Protein AF-A0A8K0N1H4-F1 (afdb_monomer_lite)

Radius of gyration: 59.98 Å; chains: 1; bounding box: 97×48×170 Å

Sequence (226 aa):
MSIRATPALDPVVTVPIPILSDEAAPSAPVQQEKVVERKKKTVGKKVRWKVKSSKGEDLSQGQDSLDDREVVQSLMEGSILSHIVERFDESFAAFLELGHYLFVHSKTANQRLAEAFRALEEARAEIEKARAEANALKVASETHLSKVERLRKELREQRKEMAKLRAELALKEERRKLLEEVNAAMKRAVQDFESSKDMEDIKLDHPGIFLRRVSDLLGMGRRELS

pLDDT: mean 71.55, std 24.43, range [32.22, 98.44]

Structure (mmCIF, N/CA/C/O backbone):
data_AF-A0A8K0N1H4-F1
#
_entry.id   AF-A0A8K0N1H4-F1
#
loop_
_atom_site.group_PDB
_atom_site.id
_atom_site.type_symbol
_atom_site.label_atom_id
_atom_site.label_alt_id
_atom_site.label_comp_id
_atom_site.label_asym_id
_atom_site.label_entity_id
_atom_site.label_seq_id
_atom_site.pdbx_PDB_ins_code
_atom_site.Cartn_x
_atom_site.Cartn_y
_atom_site.Cartn_z
_atom_site.occupancy
_atom_site.B_iso_or_equiv
_atom_site.auth_seq_id
_atom_site.auth_comp_id
_atom_site.auth_asym_id
_atom_site.auth_atom_id
_atom_site.pdbx_PDB_model_num
ATOM 1 N N . MET A 1 1 ? -17.570 28.508 -24.795 1.00 42.34 1 MET A N 1
ATOM 2 C CA . MET A 1 1 ? -16.134 28.482 -24.440 1.00 42.34 1 MET A CA 1
ATOM 3 C C . MET A 1 1 ? -16.020 28.915 -22.989 1.00 42.34 1 MET A C 1
ATOM 5 O O . MET A 1 1 ? -16.361 30.047 -22.689 1.00 42.34 1 MET A O 1
ATOM 9 N N . SER A 1 2 ? -15.695 27.987 -22.089 1.00 38.16 2 SER A N 1
ATOM 10 C CA . SER A 1 2 ? -15.772 28.182 -20.636 1.00 38.16 2 SER A CA 1
ATOM 11 C C . SER A 1 2 ? -14.373 28.044 -20.049 1.00 38.16 2 SER A C 1
ATOM 13 O O . SER A 1 2 ? -13.845 26.936 -19.989 1.00 38.16 2 SER A O 1
ATOM 15 N N . ILE A 1 3 ? -13.766 29.159 -19.649 1.00 44.66 3 ILE A N 1
ATOM 16 C CA . ILE A 1 3 ? -12.464 29.184 -18.978 1.00 44.66 3 ILE A CA 1
ATOM 17 C C . ILE A 1 3 ? -12.745 29.379 -17.488 1.00 44.66 3 ILE A C 1
ATOM 19 O O . ILE A 1 3 ? -13.253 30.418 -17.073 1.00 44.66 3 ILE A O 1
ATOM 23 N N . ARG A 1 4 ? -12.477 28.338 -16.692 1.00 38.34 4 ARG A N 1
ATOM 24 C CA . ARG A 1 4 ? -12.525 28.387 -15.226 1.00 38.34 4 ARG A CA 1
ATOM 25 C C . ARG A 1 4 ? -11.310 29.163 -14.722 1.00 38.34 4 ARG A C 1
ATOM 27 O O . ARG A 1 4 ? -10.181 28.756 -14.980 1.00 38.34 4 ARG A O 1
ATOM 34 N N . ALA A 1 5 ? -11.558 30.238 -13.983 1.00 43.59 5 ALA A N 1
ATOM 35 C CA . ALA A 1 5 ? -10.559 30.881 -13.145 1.00 43.59 5 ALA A CA 1
ATOM 36 C C . ALA A 1 5 ? -10.347 30.050 -11.866 1.00 43.59 5 ALA A C 1
ATOM 38 O O . ALA A 1 5 ? -11.301 29.634 -11.208 1.00 43.59 5 ALA A O 1
ATOM 39 N N . THR A 1 6 ? -9.085 29.784 -11.553 1.00 45.03 6 THR A N 1
ATOM 40 C CA . THR A 1 6 ? -8.573 29.170 -10.321 1.00 45.03 6 THR A CA 1
ATOM 41 C C . THR A 1 6 ? -8.658 30.140 -9.136 1.00 45.03 6 THR A C 1
ATOM 43 O O . THR A 1 6 ? -8.248 31.290 -9.306 1.00 45.03 6 THR A O 1
ATOM 46 N N . PRO A 1 7 ? -9.083 29.719 -7.930 1.00 46.56 7 PRO A N 1
ATOM 47 C CA . PRO A 1 7 ? -8.833 30.489 -6.716 1.00 46.56 7 PRO A CA 1
ATOM 48 C C . PRO A 1 7 ? -7.419 30.213 -6.177 1.00 46.56 7 PRO A C 1
ATOM 50 O O . PRO A 1 7 ? -6.949 29.074 -6.170 1.00 46.56 7 PRO A O 1
ATOM 53 N N . ALA A 1 8 ? -6.744 31.288 -5.768 1.00 39.81 8 ALA A N 1
ATOM 54 C CA . ALA A 1 8 ? -5.405 31.302 -5.195 1.00 39.81 8 ALA A CA 1
ATOM 55 C C . ALA A 1 8 ? -5.375 30.652 -3.798 1.00 39.81 8 ALA A C 1
ATOM 57 O O . ALA A 1 8 ? -6.305 30.816 -3.013 1.00 39.81 8 ALA A O 1
ATOM 58 N N . LEU A 1 9 ? -4.303 29.909 -3.513 1.00 41.75 9 LEU A N 1
ATOM 59 C CA . LEU A 1 9 ? -3.996 29.325 -2.206 1.00 41.75 9 LE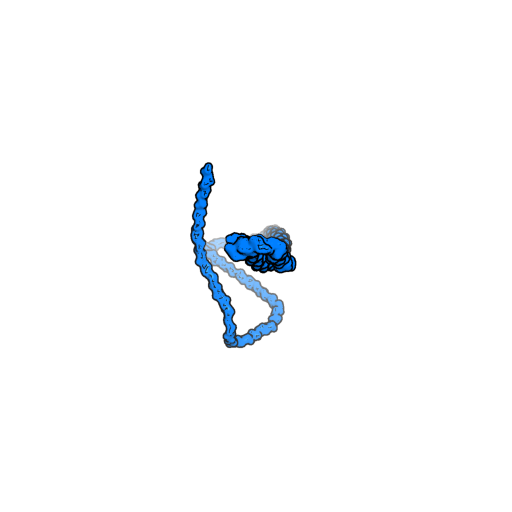U A CA 1
ATOM 60 C C . LEU A 1 9 ? -3.191 30.331 -1.373 1.00 41.75 9 LEU A C 1
ATOM 62 O O . LEU A 1 9 ? -2.173 30.838 -1.844 1.00 41.75 9 LEU A O 1
ATOM 66 N N . ASP A 1 10 ? -3.633 30.575 -0.141 1.00 44.97 10 ASP A N 1
ATOM 67 C CA . ASP A 1 10 ? -2.902 31.350 0.865 1.00 44.97 10 ASP A CA 1
ATOM 68 C C . ASP A 1 10 ? -1.633 30.610 1.346 1.00 44.97 10 ASP A C 1
ATOM 70 O O . ASP A 1 10 ? -1.605 29.373 1.375 1.00 44.97 10 ASP A O 1
ATOM 74 N N . PRO A 1 11 ? -0.568 31.330 1.752 1.00 47.84 11 PRO A N 1
ATOM 75 C CA . PRO A 1 11 ? 0.669 30.715 2.220 1.00 47.84 11 PRO A CA 1
ATOM 76 C C . PRO A 1 11 ? 0.529 30.136 3.637 1.00 47.84 11 PRO A C 1
ATOM 78 O O . PRO A 1 11 ? 0.181 30.826 4.594 1.00 47.84 11 PRO A O 1
ATOM 81 N N . VAL A 1 12 ? 0.865 28.852 3.769 1.00 45.59 12 VAL A N 1
ATOM 82 C CA . VAL A 1 12 ? 0.960 28.121 5.038 1.00 45.59 12 VAL A CA 1
ATOM 83 C C . VAL A 1 12 ? 2.105 28.686 5.883 1.00 45.59 12 VAL A C 1
ATOM 85 O O . VAL A 1 12 ? 3.258 28.716 5.456 1.00 45.59 12 VAL A O 1
ATOM 88 N N . VAL A 1 13 ? 1.781 29.108 7.106 1.00 41.72 13 VAL A N 1
ATOM 89 C CA . VAL A 1 13 ? 2.741 29.487 8.149 1.00 41.72 13 VAL A CA 1
ATOM 90 C C . VAL A 1 13 ? 3.429 28.223 8.672 1.00 41.72 13 VAL A C 1
ATOM 92 O O . VAL A 1 13 ? 2.813 27.391 9.335 1.00 41.72 13 VAL A O 1
ATOM 95 N N . THR A 1 14 ? 4.715 28.077 8.362 1.00 37.53 14 THR A N 1
ATOM 96 C CA . THR A 1 14 ? 5.580 26.995 8.848 1.00 37.53 14 THR A CA 1
ATOM 97 C C . THR A 1 14 ? 6.049 27.299 10.272 1.00 37.53 14 THR A C 1
ATOM 99 O O . THR A 1 14 ? 6.770 28.270 10.493 1.00 37.53 14 THR A O 1
ATOM 102 N N . VAL A 1 15 ? 5.681 26.458 11.241 1.00 44.41 15 VAL A N 1
ATOM 103 C CA . VAL A 1 15 ? 6.282 26.458 12.587 1.00 44.41 15 VAL A CA 1
ATOM 104 C C . VAL A 1 15 ? 7.435 25.437 12.604 1.00 44.41 15 VAL A C 1
ATOM 10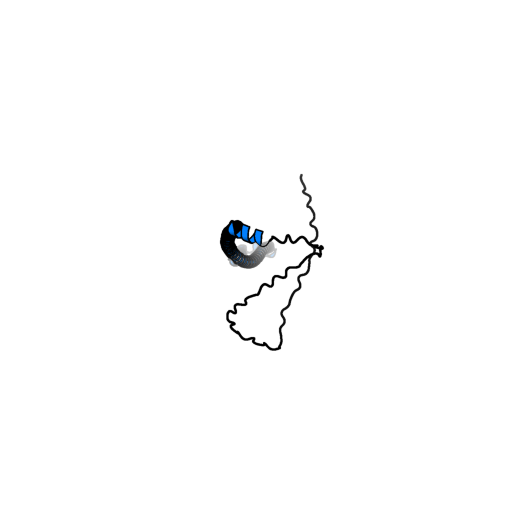6 O O . VAL A 1 15 ? 7.225 24.315 12.137 1.00 44.41 15 VAL A O 1
ATOM 109 N N . PRO A 1 16 ? 8.645 25.765 13.103 1.00 40.62 16 PRO A N 1
ATOM 110 C CA . PRO A 1 16 ? 9.773 24.833 13.100 1.00 40.62 16 PRO A CA 1
ATOM 111 C C . PRO A 1 16 ? 9.666 23.798 14.228 1.00 40.62 16 PRO A C 1
ATOM 113 O O . PRO A 1 16 ? 9.406 24.140 15.380 1.00 40.62 16 PRO A O 1
ATOM 116 N N . ILE A 1 17 ? 9.935 22.535 13.896 1.00 43.91 17 ILE A N 1
ATOM 117 C CA . ILE A 1 17 ? 10.112 21.429 14.846 1.00 43.91 17 ILE A CA 1
ATOM 118 C C . ILE A 1 17 ? 11.564 21.468 15.356 1.00 43.91 17 ILE A C 1
ATOM 120 O O . ILE A 1 17 ? 12.475 21.461 14.524 1.00 43.91 17 ILE A O 1
ATOM 124 N N . PRO A 1 18 ? 11.831 21.487 16.675 1.00 42.72 18 PRO A N 1
ATOM 125 C CA . PRO A 1 18 ? 13.192 21.366 17.179 1.00 42.72 18 PRO A CA 1
ATOM 126 C C . PRO A 1 18 ? 13.678 19.912 17.111 1.00 42.72 18 PRO A C 1
ATOM 128 O O . PRO A 1 18 ? 13.024 18.982 17.580 1.00 42.72 18 PRO A O 1
ATOM 131 N N . ILE A 1 19 ? 14.854 19.752 16.507 1.00 43.84 19 ILE A N 1
ATOM 132 C CA . ILE A 1 19 ? 15.636 18.520 16.394 1.00 43.84 19 ILE A CA 1
ATOM 133 C C . ILE A 1 19 ? 16.330 18.285 17.743 1.00 43.84 19 ILE A C 1
ATOM 135 O O . ILE A 1 19 ? 17.058 19.158 18.211 1.00 43.84 19 ILE A O 1
ATOM 139 N N . LEU A 1 20 ? 16.124 17.122 18.364 1.00 37.50 20 LEU A N 1
ATOM 140 C CA . LEU A 1 20 ? 16.944 16.650 19.484 1.00 37.50 20 LEU A CA 1
ATOM 141 C C . LEU A 1 20 ? 17.932 15.616 18.944 1.00 37.50 20 LEU A C 1
ATOM 143 O O . LEU A 1 20 ? 17.539 14.519 18.553 1.00 37.50 20 LEU A O 1
ATOM 147 N N . SER A 1 21 ? 19.198 16.022 18.879 1.00 39.50 21 SER A N 1
ATOM 148 C CA . SER A 1 21 ? 20.343 15.170 18.570 1.00 39.50 21 SER A CA 1
ATOM 149 C C . SER A 1 21 ? 20.704 14.289 19.768 1.00 39.50 21 SER A C 1
ATOM 151 O O . SER A 1 21 ? 20.749 14.767 20.901 1.00 39.50 21 SER A O 1
ATOM 153 N N . ASP A 1 22 ? 21.009 13.025 19.480 1.00 37.47 22 ASP A N 1
ATOM 154 C CA . ASP A 1 22 ? 21.798 12.125 20.322 1.00 37.47 22 ASP A CA 1
ATOM 155 C C . ASP A 1 22 ? 23.251 12.621 20.396 1.00 37.47 22 ASP A C 1
ATOM 157 O O . ASP A 1 22 ? 23.909 12.726 19.362 1.00 37.47 22 ASP A O 1
ATOM 161 N N . GLU A 1 23 ? 23.782 12.845 21.602 1.00 37.44 23 GLU A N 1
ATOM 162 C CA . GLU A 1 23 ? 25.213 12.675 21.882 1.00 37.44 23 GLU A CA 1
ATOM 163 C C . GLU A 1 23 ? 25.440 12.352 23.371 1.00 37.44 23 GLU A C 1
ATOM 165 O O . GLU A 1 23 ? 24.742 12.839 24.262 1.00 37.44 23 GLU A O 1
ATOM 170 N N . ALA A 1 24 ? 26.373 11.438 23.626 1.00 32.22 24 ALA A N 1
ATOM 171 C CA . ALA A 1 24 ? 26.440 10.601 24.814 1.00 32.22 24 ALA A CA 1
ATOM 172 C C . ALA A 1 24 ? 27.454 11.063 25.888 1.00 32.22 24 ALA A C 1
ATOM 174 O O . ALA A 1 24 ? 28.615 11.289 25.569 1.00 32.22 24 ALA A O 1
ATOM 175 N N . ALA A 1 25 ? 27.005 10.995 27.159 1.00 37.22 25 ALA A N 1
ATOM 176 C CA . ALA A 1 25 ? 27.712 10.618 28.413 1.00 37.22 25 ALA A CA 1
ATOM 177 C C . ALA A 1 25 ? 28.849 11.537 28.974 1.00 37.22 25 ALA A C 1
ATOM 179 O O . ALA A 1 25 ? 29.398 12.315 28.202 1.00 37.22 25 ALA A O 1
ATOM 180 N N . PRO A 1 26 ? 29.275 11.460 30.278 1.00 42.50 26 PRO A N 1
ATOM 181 C CA . PRO A 1 26 ? 29.003 10.417 31.296 1.00 42.50 26 PRO A CA 1
ATOM 182 C C . PRO A 1 26 ? 28.812 10.842 32.801 1.00 42.50 26 PRO A C 1
ATOM 184 O O . PRO A 1 26 ? 29.148 11.940 33.227 1.00 42.50 26 PRO A O 1
ATOM 187 N N . SER A 1 27 ? 28.369 9.859 33.611 1.00 33.53 27 SER A N 1
ATOM 188 C CA . SER A 1 27 ? 28.685 9.566 35.040 1.00 33.53 27 SER A CA 1
ATOM 189 C C . SER A 1 27 ? 28.162 10.409 36.228 1.00 33.53 27 SER A C 1
ATOM 191 O O . SER A 1 27 ? 28.760 11.415 36.589 1.00 33.53 27 SER A O 1
ATOM 193 N N . ALA A 1 28 ? 27.206 9.842 36.989 1.00 32.81 28 ALA A N 1
ATOM 194 C CA . ALA A 1 28 ? 27.181 9.786 38.472 1.00 32.81 28 ALA A CA 1
ATOM 195 C C . ALA A 1 28 ? 26.086 8.794 38.971 1.00 32.81 28 ALA A C 1
ATOM 197 O O . ALA A 1 28 ? 25.143 8.528 38.228 1.00 32.81 28 ALA A O 1
ATOM 198 N N . PRO A 1 29 ? 26.216 8.175 40.166 1.00 37.25 29 PRO A N 1
ATOM 199 C CA . PRO A 1 29 ? 25.820 6.783 40.401 1.00 37.25 29 PRO A CA 1
ATOM 200 C C . PRO A 1 29 ? 24.353 6.549 40.790 1.00 37.25 29 PRO A C 1
ATOM 202 O O . PRO A 1 29 ? 23.716 7.330 41.492 1.00 37.25 29 PRO A O 1
ATOM 205 N N . VAL A 1 30 ? 23.876 5.373 40.377 1.00 35.47 30 VAL A N 1
ATOM 206 C CA . VAL A 1 30 ? 22.572 4.766 40.665 1.00 35.47 30 VAL A CA 1
ATOM 207 C C . VAL A 1 30 ? 22.479 4.376 42.144 1.00 35.47 30 VAL A C 1
ATOM 209 O O . VAL A 1 30 ? 23.202 3.491 42.601 1.00 35.47 30 VAL A O 1
ATOM 212 N N . GLN A 1 31 ? 21.553 4.988 42.885 1.00 36.41 31 GLN A N 1
ATOM 213 C CA . GLN A 1 31 ? 21.089 4.453 44.165 1.00 36.41 31 GLN A CA 1
ATOM 214 C C . GLN A 1 31 ? 19.938 3.473 43.915 1.00 36.41 31 GLN A C 1
ATOM 216 O O . GLN A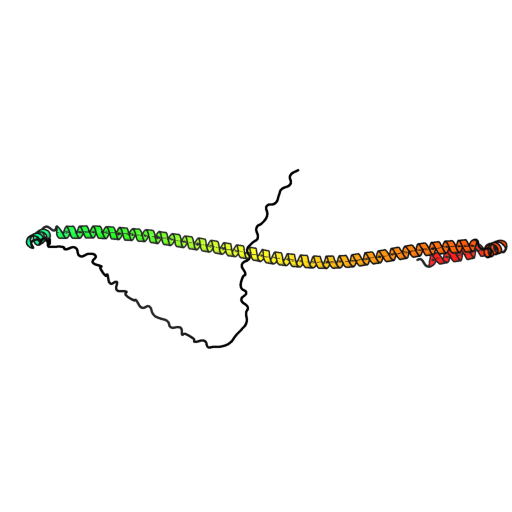 1 31 ? 18.895 3.825 43.370 1.00 36.41 31 GLN A O 1
ATOM 221 N N . GLN A 1 32 ? 20.164 2.220 44.301 1.00 39.97 32 GLN A N 1
ATOM 222 C CA . GLN A 1 32 ? 19.166 1.159 44.339 1.00 39.97 32 GLN A CA 1
ATOM 223 C C . GLN A 1 32 ? 18.227 1.389 45.528 1.00 39.97 32 GLN A C 1
ATOM 225 O O . GLN A 1 32 ? 18.665 1.292 46.676 1.00 39.97 32 GLN A O 1
ATOM 230 N N . GLU A 1 33 ? 16.935 1.617 45.282 1.00 36.44 33 GLU A N 1
ATOM 231 C CA . GLU A 1 33 ? 15.924 1.589 46.342 1.00 36.44 33 GLU A CA 1
ATOM 232 C C . GLU A 1 33 ? 15.121 0.280 46.311 1.00 36.44 33 GLU A C 1
ATOM 234 O O . GLU A 1 33 ? 14.211 0.047 45.519 1.00 36.44 33 GLU A O 1
ATOM 239 N N . LYS A 1 34 ? 15.581 -0.604 47.196 1.00 34.59 34 LYS A N 1
ATOM 240 C CA . LYS A 1 34 ? 14.923 -1.721 47.879 1.00 34.59 34 LYS A CA 1
ATOM 241 C C . LYS A 1 34 ? 13.397 -1.839 47.711 1.00 34.59 34 LYS A C 1
ATOM 243 O O . LYS A 1 34 ? 12.618 -1.043 48.231 1.00 34.59 34 LYS A O 1
ATOM 248 N N . VAL A 1 35 ? 12.997 -2.984 47.159 1.00 42.19 35 VAL A N 1
ATOM 249 C CA . VAL A 1 35 ? 11.700 -3.636 47.378 1.00 42.19 35 VAL A CA 1
ATOM 250 C C . VAL A 1 35 ? 11.464 -3.806 48.883 1.00 42.19 35 VAL A C 1
ATOM 252 O O . VAL A 1 35 ? 12.248 -4.461 49.569 1.00 42.19 35 VAL A O 1
ATOM 255 N N . VAL A 1 36 ? 10.368 -3.241 49.394 1.00 37.69 36 VAL A N 1
ATOM 256 C CA . VAL A 1 36 ? 9.819 -3.567 50.716 1.00 37.69 36 VAL A CA 1
ATOM 257 C C . VAL A 1 36 ? 8.311 -3.757 50.578 1.00 37.69 36 VAL A C 1
ATOM 259 O O . VAL A 1 36 ? 7.551 -2.796 50.451 1.00 37.69 36 VAL A O 1
ATOM 262 N N . GLU A 1 37 ? 7.892 -5.021 50.641 1.00 43.50 37 GLU A N 1
ATOM 263 C CA . GLU A 1 37 ? 6.533 -5.436 50.986 1.00 43.50 37 GLU A CA 1
ATOM 264 C C . GLU A 1 37 ? 6.020 -4.642 52.193 1.00 43.50 37 GLU A C 1
ATOM 266 O O . GLU A 1 37 ? 6.633 -4.639 53.266 1.00 43.50 37 GLU A O 1
ATOM 271 N N . ARG A 1 38 ? 4.847 -4.015 52.069 1.00 36.53 38 ARG A N 1
ATOM 272 C CA . ARG A 1 38 ? 4.129 -3.487 53.232 1.00 36.53 38 ARG A CA 1
ATOM 273 C C . ARG A 1 38 ? 2.684 -3.969 53.258 1.00 36.53 38 ARG A C 1
ATOM 275 O O . ARG A 1 38 ? 1.810 -3.475 52.557 1.00 36.53 38 ARG A O 1
ATOM 282 N N . LYS A 1 39 ? 2.499 -4.953 54.146 1.00 36.31 39 LYS A N 1
ATOM 283 C CA . LYS A 1 39 ? 1.292 -5.354 54.881 1.00 36.31 39 LYS A CA 1
ATOM 284 C C . LYS A 1 39 ? 0.146 -4.336 54.847 1.00 36.31 39 LYS A C 1
ATOM 286 O O . LYS A 1 39 ? 0.317 -3.178 55.231 1.00 36.31 39 LYS A O 1
ATOM 291 N N . LYS A 1 40 ? -1.051 -4.855 54.545 1.00 45.78 40 LYS A N 1
ATOM 292 C CA . LYS A 1 40 ? -2.359 -4.243 54.818 1.00 45.78 40 LYS A CA 1
ATOM 293 C C . LYS A 1 40 ? -2.375 -3.645 56.232 1.00 45.78 40 LYS A C 1
ATOM 295 O O . LYS A 1 40 ? -2.357 -4.380 57.217 1.00 45.78 40 LYS A O 1
ATOM 300 N N . LYS A 1 41 ? -2.424 -2.315 56.327 1.00 38.25 41 LYS A N 1
ATOM 301 C CA . LYS A 1 41 ? -2.807 -1.596 57.545 1.00 38.25 41 LYS A CA 1
ATOM 302 C C . LYS A 1 41 ? -4.171 -0.969 57.313 1.00 38.25 41 LYS A C 1
ATOM 304 O O . LYS A 1 41 ? -4.316 -0.040 56.524 1.00 38.25 41 LYS A O 1
ATOM 309 N N . THR A 1 42 ? -5.161 -1.496 58.016 1.00 47.12 42 THR A N 1
ATOM 310 C CA . THR A 1 42 ? -6.482 -0.905 58.198 1.00 47.12 42 THR A CA 1
ATOM 311 C C . THR A 1 42 ? -6.294 0.426 58.924 1.00 47.12 42 THR A C 1
ATOM 313 O O . THR A 1 42 ? -6.006 0.453 60.118 1.00 47.12 42 THR A O 1
ATOM 316 N N . VAL A 1 43 ? -6.381 1.545 58.206 1.00 37.59 43 VAL A N 1
ATOM 317 C CA . VAL A 1 43 ? -6.387 2.874 58.826 1.00 37.59 43 VAL A CA 1
ATOM 318 C C . VAL A 1 43 ? -7.841 3.285 58.985 1.00 37.59 43 VAL A C 1
ATOM 320 O O . VAL A 1 43 ? -8.467 3.778 58.050 1.00 37.59 43 VAL A O 1
ATOM 323 N N . GLY A 1 44 ? -8.379 3.065 60.186 1.00 44.91 44 GLY A N 1
ATOM 324 C CA . GLY A 1 44 ? -9.632 3.673 60.612 1.00 44.91 44 GLY A CA 1
ATOM 325 C C . GLY A 1 44 ? -9.474 5.190 60.615 1.00 44.91 44 GLY A C 1
ATOM 326 O O . GLY A 1 44 ? -8.902 5.763 61.543 1.00 44.91 44 GLY A O 1
ATOM 327 N N . LYS A 1 45 ? -9.950 5.859 59.561 1.00 42.41 45 LYS A N 1
ATOM 328 C CA . LYS A 1 45 ? -10.063 7.317 59.559 1.00 42.41 45 LYS A CA 1
ATOM 329 C C . LYS A 1 45 ? -11.325 7.709 60.319 1.00 42.41 45 LYS A C 1
ATOM 331 O O . LYS A 1 45 ? -12.442 7.610 59.827 1.00 42.41 45 LYS A O 1
ATOM 336 N N . LYS A 1 46 ? -11.085 8.155 61.548 1.00 39.00 46 LYS A N 1
ATOM 337 C CA . LYS A 1 46 ? -12.007 8.838 62.453 1.00 39.00 46 LYS A CA 1
ATOM 338 C C . LYS A 1 46 ? -12.557 10.089 61.750 1.00 39.00 46 LYS A C 1
ATOM 340 O O . LYS A 1 46 ? -11.834 11.070 61.587 1.00 39.00 46 LYS A O 1
ATOM 345 N N . VAL A 1 47 ? -13.815 10.054 61.313 1.00 39.88 47 VAL A N 1
ATOM 346 C CA . VAL A 1 47 ? -14.511 11.238 60.788 1.00 39.88 47 VAL A CA 1
ATOM 347 C C . VAL A 1 47 ? -14.913 12.104 61.981 1.00 39.88 47 VAL A C 1
ATOM 349 O O . VAL A 1 47 ? -15.824 11.772 62.735 1.00 39.88 47 VAL A O 1
ATOM 352 N N . ARG A 1 48 ? -14.182 13.202 62.197 1.00 32.41 48 ARG A N 1
ATOM 353 C CA . ARG A 1 48 ? -14.555 14.257 63.144 1.00 32.41 48 ARG A CA 1
ATOM 354 C C . ARG A 1 48 ? -15.570 15.160 62.444 1.00 32.41 48 ARG A C 1
ATOM 356 O O . ARG A 1 48 ? -15.182 16.000 61.636 1.00 32.41 48 ARG A O 1
ATOM 363 N N . TRP A 1 49 ? -16.851 14.998 62.758 1.00 33.25 49 TRP A N 1
ATOM 364 C CA . TRP A 1 49 ? -17.880 15.956 62.360 1.00 33.25 49 TRP A CA 1
ATOM 365 C C . TRP A 1 49 ? -17.658 17.258 63.133 1.00 33.25 49 TRP A C 1
ATOM 367 O O . TRP A 1 49 ? -17.805 17.315 64.351 1.00 33.25 49 TRP A O 1
ATOM 377 N N . LYS A 1 50 ? -17.221 18.299 62.424 1.00 36.41 50 LYS A N 1
ATOM 378 C CA . LYS A 1 50 ? -17.147 19.666 62.937 1.00 36.41 50 LYS A CA 1
ATOM 379 C C . LYS A 1 50 ? -18.435 20.361 62.506 1.00 36.41 50 LYS A C 1
ATOM 381 O O . LYS A 1 50 ? -18.515 20.849 61.383 1.00 36.41 50 LYS A O 1
ATOM 386 N N . VAL A 1 51 ? -19.439 20.370 63.380 1.00 36.56 51 VAL A N 1
ATOM 387 C CA . VAL A 1 51 ? -20.628 21.210 63.199 1.00 36.56 51 VAL A CA 1
ATOM 388 C C . VAL A 1 51 ? -20.164 22.660 63.327 1.00 36.56 51 VAL A C 1
ATOM 390 O O . VAL A 1 51 ? -19.723 23.098 64.389 1.00 36.56 51 VAL A O 1
ATOM 393 N N . LYS A 1 52 ? -20.171 23.390 62.211 1.00 38.06 52 LYS A N 1
ATOM 394 C CA . LYS A 1 52 ? -20.064 24.848 62.220 1.00 38.06 52 LYS A CA 1
ATOM 395 C C . LYS A 1 52 ? -21.422 25.376 62.676 1.00 38.06 52 LYS A C 1
ATOM 397 O O . LYS A 1 52 ? -22.371 25.326 61.906 1.00 38.06 52 LYS A O 1
ATOM 402 N N . SER A 1 53 ? -21.496 25.859 63.914 1.00 41.59 53 SER A N 1
ATOM 403 C CA . SER A 1 53 ? -22.567 26.762 64.332 1.00 41.59 53 SER A CA 1
ATOM 404 C C . SER A 1 53 ? -22.405 28.057 63.535 1.00 41.59 53 SER A C 1
ATOM 406 O O . SER A 1 53 ? -21.400 28.761 63.664 1.00 41.59 53 SER A O 1
ATOM 408 N N . SER A 1 54 ? -23.328 28.296 62.611 1.00 39.81 54 SER A N 1
ATOM 409 C CA . SER A 1 54 ? -23.465 29.560 61.903 1.00 39.81 54 SER A CA 1
ATOM 410 C C . SER A 1 54 ? -24.485 30.418 62.637 1.00 39.81 54 SER A C 1
ATOM 412 O O . SER A 1 54 ? -25.612 29.973 62.813 1.00 39.81 54 SER A O 1
ATOM 414 N N . LYS A 1 55 ? -24.074 31.655 62.937 1.00 36.81 55 LYS A N 1
ATOM 415 C CA . LYS A 1 55 ? -24.862 32.775 63.468 1.00 36.81 55 LYS A CA 1
ATOM 416 C C . LYS A 1 55 ? -25.343 32.629 64.912 1.00 36.81 55 LYS A C 1
ATOM 418 O O . LYS A 1 55 ? -26.212 31.832 65.231 1.00 36.81 55 LYS A O 1
ATOM 423 N N . GLY A 1 56 ? -24.785 33.498 65.755 1.00 43.78 56 GLY A N 1
ATOM 424 C CA . GLY A 1 56 ? -25.475 33.970 66.942 1.00 43.78 56 GLY A CA 1
ATOM 425 C C . GLY A 1 56 ? -26.734 34.702 66.500 1.00 43.78 56 GLY A C 1
ATOM 426 O O . GLY A 1 56 ? -26.659 35.787 65.929 1.00 43.78 56 GLY A O 1
ATOM 427 N N . GLU A 1 57 ? -27.861 34.051 66.722 1.00 36.00 57 GLU A N 1
ATOM 428 C CA . GLU A 1 57 ? -29.129 34.702 66.988 1.00 36.00 57 GLU A CA 1
ATOM 429 C C . GLU A 1 57 ? -29.463 34.347 68.433 1.00 36.00 57 GLU A C 1
ATOM 431 O O . GLU A 1 57 ? -29.365 33.187 68.846 1.00 36.00 57 GLU A O 1
ATOM 436 N N . ASP A 1 58 ? -29.750 35.383 69.211 1.00 42.75 58 ASP A N 1
ATOM 437 C CA . ASP A 1 58 ? -30.222 35.283 70.578 1.00 42.75 58 ASP A CA 1
ATOM 438 C C . ASP A 1 58 ? -31.480 34.407 70.615 1.00 42.75 58 ASP A C 1
ATOM 440 O O . ASP A 1 58 ? -32.572 34.840 70.256 1.00 42.75 58 ASP A O 1
ATOM 444 N N . LEU A 1 59 ? -31.337 33.166 71.077 1.00 39.28 59 LEU A N 1
ATOM 445 C CA . LEU A 1 59 ? -32.462 32.394 71.585 1.00 39.28 59 LEU A CA 1
ATOM 446 C C . LEU A 1 59 ? -32.600 32.726 73.066 1.00 39.28 59 LEU A C 1
ATOM 448 O O . LEU A 1 59 ? -32.200 31.965 73.949 1.00 39.28 59 LEU A O 1
ATOM 452 N N . SER A 1 60 ? -33.160 33.904 73.337 1.00 40.88 60 SER A N 1
ATOM 453 C CA . SER A 1 60 ? -33.829 34.135 74.607 1.00 40.88 60 SER A CA 1
ATOM 454 C C . SER A 1 60 ? -34.946 33.105 74.743 1.00 40.88 60 SER A C 1
ATOM 456 O O . SER A 1 60 ? -35.885 33.103 73.952 1.00 40.88 60 SER A O 1
ATOM 458 N N . GLN A 1 61 ? -34.786 32.239 75.740 1.00 46.16 61 GLN A N 1
ATOM 459 C CA . GLN A 1 61 ? -35.843 31.642 76.554 1.00 46.16 61 GLN A CA 1
ATOM 460 C C . GLN A 1 61 ? -37.162 31.337 75.833 1.00 46.16 61 GLN A C 1
ATOM 462 O O . GLN A 1 61 ? -38.080 32.148 75.775 1.00 46.16 61 GLN A O 1
ATOM 467 N N . GLY A 1 62 ? -37.257 30.088 75.398 1.00 38.06 62 GLY A N 1
ATOM 468 C CA . GLY A 1 62 ? -38.500 29.401 75.076 1.00 38.06 62 GLY A CA 1
ATOM 469 C C . GLY A 1 62 ? -38.294 27.896 75.207 1.00 38.06 62 GLY A C 1
ATOM 470 O O . GLY A 1 62 ? -38.656 27.142 74.316 1.00 38.06 62 GLY A O 1
ATOM 471 N N . GLN A 1 63 ? -37.591 27.455 76.258 1.00 40.72 63 GLN A N 1
ATOM 472 C CA . GLN A 1 63 ? -37.722 26.072 76.697 1.00 40.72 63 GLN A CA 1
ATOM 473 C C . GLN A 1 63 ? -39.073 26.001 77.390 1.00 40.72 63 GLN A C 1
ATOM 475 O O . GLN A 1 63 ? -39.189 26.407 78.546 1.00 40.72 63 GLN A O 1
ATOM 480 N N . ASP A 1 64 ? -40.078 25.513 76.669 1.00 46.88 64 ASP A N 1
ATOM 481 C CA . ASP A 1 64 ? -41.209 24.855 77.300 1.00 46.88 64 ASP A CA 1
ATOM 482 C C . ASP A 1 64 ? -40.603 23.764 78.185 1.00 46.88 64 ASP A C 1
ATOM 484 O O . ASP A 1 64 ? -40.137 22.723 77.710 1.00 46.88 64 ASP A O 1
ATOM 488 N N . SER A 1 65 ? -40.485 24.052 79.480 1.00 48.75 65 SER A N 1
ATOM 489 C CA . SER A 1 65 ? -40.288 23.021 80.480 1.00 48.75 65 SER A CA 1
ATOM 490 C C . SER A 1 65 ? -41.561 22.192 80.437 1.00 48.75 65 SER A C 1
ATOM 492 O O . SER A 1 65 ? -42.537 22.531 81.102 1.00 48.75 65 SER A O 1
ATOM 494 N N . LEU A 1 66 ? -41.580 21.172 79.578 1.00 54.88 66 LEU A N 1
ATOM 495 C CA . LEU A 1 66 ? -42.558 20.101 79.662 1.00 54.88 66 LEU A CA 1
ATOM 496 C C . LEU A 1 66 ? -42.543 19.650 81.117 1.00 54.88 66 LEU A C 1
ATOM 498 O O . LEU A 1 66 ? -41.504 19.215 81.620 1.00 54.88 66 LEU A O 1
ATOM 502 N N . ASP A 1 67 ? -43.664 19.860 81.797 1.00 67.00 67 ASP A N 1
ATOM 503 C CA . ASP A 1 67 ? -43.842 19.465 83.183 1.00 67.00 67 ASP A CA 1
ATOM 504 C C . ASP A 1 67 ? -43.465 17.977 83.251 1.00 67.00 67 ASP A C 1
ATOM 506 O O . ASP A 1 67 ? -43.935 17.189 82.425 1.00 67.00 67 ASP A O 1
ATOM 510 N N . ASP A 1 68 ? -42.616 17.552 84.193 1.00 64.75 68 ASP A N 1
ATOM 511 C CA . ASP A 1 68 ? -42.191 16.139 84.283 1.00 64.75 68 ASP A CA 1
ATOM 512 C C . ASP A 1 68 ? -43.413 15.195 84.332 1.00 64.75 68 ASP A C 1
ATOM 514 O O . ASP A 1 68 ? -43.374 14.045 83.894 1.00 64.75 68 ASP A O 1
ATOM 518 N N . ARG A 1 69 ? -44.547 15.721 84.806 1.00 60.91 69 ARG A N 1
ATOM 519 C CA . ARG A 1 69 ? -45.863 15.085 84.824 1.00 60.91 69 ARG A CA 1
ATOM 520 C C . ARG A 1 69 ? -46.453 14.830 83.431 1.00 60.91 69 ARG A C 1
ATOM 522 O O . ARG A 1 69 ? -47.051 13.780 83.222 1.00 60.91 69 ARG A O 1
ATOM 529 N N . GLU A 1 70 ? -46.264 15.750 82.495 1.00 65.44 70 GLU A N 1
ATOM 530 C CA . GLU A 1 70 ? -46.734 15.690 81.107 1.00 65.44 70 GLU A CA 1
ATOM 531 C C . GLU A 1 70 ? -45.893 14.710 80.275 1.00 65.44 70 GLU A C 1
ATOM 533 O O . GLU A 1 70 ? -46.428 13.941 79.473 1.00 65.44 70 GLU A O 1
ATOM 538 N N . VAL A 1 71 ? -44.582 14.650 80.541 1.00 64.44 71 VAL A N 1
ATOM 539 C CA . VAL A 1 71 ? -43.677 13.645 79.957 1.00 64.44 71 VAL A CA 1
ATOM 540 C C . VAL A 1 71 ? -44.016 12.248 80.470 1.00 64.44 71 VAL A C 1
ATOM 542 O O . VAL A 1 71 ? -44.126 11.315 79.676 1.00 64.44 71 VAL A O 1
ATOM 545 N N . VAL A 1 72 ? -44.230 12.089 81.782 1.00 64.50 72 VAL A N 1
ATOM 546 C CA . VAL A 1 72 ? -44.637 10.807 82.386 1.00 64.50 72 VAL A CA 1
ATOM 547 C C . VAL A 1 72 ? -46.012 10.370 81.878 1.00 64.50 72 VAL A C 1
ATOM 549 O O . VAL A 1 72 ? -46.205 9.189 81.592 1.00 64.50 72 VAL A O 1
ATOM 552 N N . GLN A 1 73 ? -46.950 11.301 81.706 1.00 68.44 73 GLN A N 1
ATOM 553 C CA . GLN A 1 73 ? -48.267 11.010 81.146 1.00 68.44 73 GLN A CA 1
ATOM 554 C C . GLN A 1 73 ? -48.184 10.597 79.669 1.00 68.44 73 GLN A C 1
ATOM 556 O O . GLN A 1 73 ? -48.723 9.556 79.304 1.00 68.44 73 GLN A O 1
ATOM 561 N N . SER A 1 74 ? -47.410 11.313 78.854 1.00 62.94 74 SER A N 1
ATOM 562 C CA . SER A 1 74 ? -47.159 10.962 77.447 1.00 62.94 74 SER A CA 1
ATOM 563 C C . SER A 1 74 ? -46.417 9.624 77.291 1.00 62.94 74 SER A C 1
ATOM 565 O O . SER A 1 74 ? -46.610 8.894 76.317 1.00 62.94 74 SER A O 1
ATOM 567 N N . LEU A 1 75 ? -45.579 9.263 78.268 1.00 66.44 75 LEU A N 1
ATOM 568 C CA . LEU A 1 75 ? -44.917 7.960 78.328 1.00 66.44 75 LEU A CA 1
ATOM 569 C C . LEU A 1 75 ? -45.904 6.837 78.692 1.00 66.44 75 LEU A C 1
ATOM 571 O O . LEU A 1 75 ? -45.852 5.771 78.082 1.00 66.44 75 LEU A O 1
ATOM 575 N N . MET A 1 76 ? -46.815 7.071 79.648 1.00 61.66 76 MET A N 1
ATOM 576 C CA . MET A 1 76 ? -47.865 6.111 80.031 1.00 61.66 76 MET A CA 1
ATOM 577 C C . MET A 1 76 ? -48.932 5.926 78.944 1.00 61.66 76 MET A C 1
ATOM 579 O O . MET A 1 76 ? -49.427 4.817 78.761 1.00 61.66 76 MET A O 1
ATOM 583 N N . GLU A 1 77 ? -49.260 6.985 78.206 1.00 70.69 77 GLU A N 1
ATOM 584 C CA . GLU A 1 77 ? -50.167 6.954 77.050 1.00 70.69 77 GLU A CA 1
ATOM 585 C C . GLU A 1 77 ? -49.496 6.361 75.796 1.00 70.69 77 GLU A C 1
ATOM 587 O O . GLU A 1 77 ? -50.152 6.127 74.782 1.00 70.69 77 GLU A O 1
ATOM 592 N N . GLY A 1 78 ? -48.187 6.089 75.857 1.00 67.00 78 GLY A N 1
ATOM 593 C CA . GLY A 1 78 ? -47.414 5.467 74.783 1.00 67.00 78 GLY A CA 1
ATOM 594 C C . GLY A 1 78 ? -47.133 6.379 73.587 1.00 67.00 78 GLY A C 1
ATOM 595 O O . GLY A 1 78 ? -46.480 5.941 72.643 1.00 67.00 78 GLY A O 1
ATOM 596 N N . SER A 1 79 ? -47.558 7.645 73.616 1.00 70.44 79 SER A N 1
ATOM 597 C CA . SER A 1 79 ? -47.447 8.583 72.491 1.00 70.44 79 SER A CA 1
ATOM 598 C C . SER A 1 79 ? -45.993 8.874 72.103 1.00 70.44 79 SER A C 1
ATOM 600 O O . SER A 1 79 ? -45.668 8.918 70.917 1.00 70.44 79 SER A O 1
ATOM 602 N N . ILE A 1 80 ? -45.088 8.971 73.086 1.00 68.44 80 ILE A N 1
ATOM 603 C CA . ILE A 1 80 ? -43.643 9.148 72.850 1.00 68.44 80 ILE A CA 1
ATOM 604 C C . ILE A 1 80 ? -43.049 7.922 72.143 1.00 68.44 80 ILE A C 1
ATOM 606 O O . ILE A 1 80 ? -42.271 8.066 71.201 1.00 68.44 80 ILE A O 1
ATOM 610 N N . LEU A 1 81 ? -43.420 6.713 72.576 1.00 67.75 81 LEU A N 1
ATOM 611 C CA . LEU A 1 81 ? -42.933 5.472 71.970 1.00 67.75 81 LEU A CA 1
ATOM 612 C C . LEU A 1 81 ? -43.483 5.299 70.550 1.00 67.75 81 LEU A C 1
ATOM 614 O O . LEU A 1 81 ? -42.711 4.958 69.658 1.00 67.75 81 LEU A O 1
ATOM 618 N N . SER A 1 82 ? -44.760 5.610 70.317 1.00 71.69 82 SER A N 1
ATOM 619 C CA . SER A 1 82 ? -45.365 5.594 68.979 1.00 71.69 82 SER A CA 1
ATOM 620 C C . SER A 1 82 ? -44.656 6.550 68.022 1.00 71.69 82 SER A C 1
ATOM 622 O O . SER A 1 82 ? -44.287 6.149 66.923 1.00 71.69 82 SER A O 1
ATOM 624 N N . HIS A 1 83 ? -44.359 7.775 68.460 1.00 70.44 83 HIS A N 1
ATOM 625 C CA . HIS A 1 83 ? -43.675 8.757 67.618 1.00 70.44 83 HIS A CA 1
ATOM 626 C C . HIS A 1 83 ? -42.218 8.364 67.304 1.00 70.44 83 HIS A C 1
ATOM 628 O O . HIS A 1 83 ? -41.694 8.667 66.231 1.00 70.44 83 HIS A O 1
ATOM 634 N N . ILE A 1 84 ? -41.547 7.662 68.227 1.00 69.88 84 ILE A N 1
ATOM 635 C CA . ILE A 1 84 ? -40.210 7.095 67.993 1.00 69.88 84 ILE A CA 1
ATOM 636 C C . ILE A 1 84 ? -40.272 5.942 66.983 1.00 69.88 84 ILE A C 1
ATOM 638 O O . ILE A 1 84 ? -39.412 5.875 66.105 1.00 69.88 84 ILE A O 1
ATOM 642 N N . VAL A 1 85 ? -41.267 5.056 67.091 1.00 71.88 85 VAL A N 1
ATOM 643 C CA . VAL A 1 85 ? -41.467 3.940 66.151 1.00 71.88 85 VAL A CA 1
ATOM 644 C C . VAL A 1 85 ? -41.788 4.463 64.750 1.00 71.88 85 VAL A C 1
ATOM 646 O O . VAL A 1 85 ? -41.123 4.062 63.802 1.00 71.88 85 VAL A O 1
ATOM 649 N N . GLU A 1 86 ? -42.693 5.436 64.621 1.00 76.81 86 GLU A N 1
ATOM 650 C CA . GLU A 1 86 ? -43.022 6.071 63.334 1.00 76.81 86 GLU A CA 1
ATOM 651 C C . GLU A 1 86 ? -41.792 6.710 62.674 1.00 76.81 86 GLU A C 1
ATOM 653 O O . GLU A 1 86 ? -41.495 6.435 61.512 1.00 76.81 86 GLU A O 1
ATOM 658 N N . ARG A 1 87 ? -41.003 7.497 63.421 1.00 75.94 87 ARG A N 1
ATOM 659 C CA . ARG A 1 87 ? -39.759 8.077 62.881 1.00 75.94 87 ARG A CA 1
ATOM 660 C C . ARG A 1 87 ? -38.727 7.021 62.496 1.00 75.94 87 ARG A C 1
ATOM 662 O O . ARG A 1 87 ? -37.926 7.253 61.584 1.00 75.94 87 ARG A O 1
ATOM 669 N N . PHE A 1 88 ? -38.689 5.896 63.209 1.00 80.50 88 PHE A N 1
ATOM 670 C CA . PHE A 1 88 ? -37.802 4.788 62.874 1.00 80.50 88 PHE A CA 1
ATOM 671 C C . PHE A 1 88 ? -38.243 4.109 61.575 1.00 80.50 88 PHE A C 1
ATOM 673 O O . PHE A 1 88 ? -37.396 3.868 60.715 1.00 80.50 88 PHE A O 1
ATOM 680 N N . ASP A 1 89 ? -39.543 3.882 61.397 1.00 84.38 89 ASP A N 1
ATOM 681 C CA . ASP A 1 89 ? -40.110 3.299 60.181 1.00 84.38 89 ASP A CA 1
ATOM 682 C C . ASP A 1 89 ? -39.891 4.209 58.963 1.00 84.38 89 ASP A C 1
ATOM 684 O O . ASP A 1 89 ? -39.442 3.738 57.916 1.00 84.38 89 ASP A O 1
ATOM 688 N N . GLU A 1 90 ? -40.083 5.524 59.110 1.00 84.69 90 GLU A N 1
ATOM 689 C CA . GLU A 1 90 ? -39.761 6.513 58.070 1.00 84.69 90 GLU A CA 1
ATOM 690 C C . GLU A 1 90 ? -38.266 6.513 57.715 1.00 84.69 90 GLU A C 1
ATOM 692 O O . GLU A 1 90 ? -37.887 6.490 56.539 1.00 84.69 90 GLU A O 1
ATOM 697 N N . SER A 1 91 ? -37.393 6.487 58.728 1.00 86.69 91 SER A N 1
ATOM 698 C CA . SER A 1 91 ? -35.938 6.446 58.527 1.00 86.69 91 SER A CA 1
ATOM 699 C C . SER A 1 91 ? -35.489 5.141 57.863 1.00 86.69 91 SER A C 1
ATOM 701 O O . SER A 1 91 ? -34.568 5.139 57.041 1.00 86.69 91 SER A O 1
ATOM 703 N N . PHE A 1 92 ? -36.138 4.027 58.198 1.00 84.19 92 PHE A N 1
ATOM 704 C CA . PHE A 1 92 ? -35.867 2.720 57.616 1.00 84.19 92 PHE A CA 1
ATOM 705 C C . PHE A 1 92 ? -36.355 2.633 56.165 1.00 84.19 92 PHE A C 1
ATOM 707 O O . PHE A 1 92 ? -35.616 2.146 55.306 1.00 84.19 92 PHE A O 1
ATOM 714 N N . ALA A 1 93 ? -37.536 3.176 55.858 1.00 86.62 93 ALA A N 1
ATOM 715 C CA . ALA A 1 93 ? -38.039 3.290 54.490 1.00 86.62 93 ALA A CA 1
ATOM 716 C C . ALA A 1 93 ? -37.095 4.130 53.612 1.00 86.62 93 ALA A C 1
ATOM 718 O O . ALA A 1 93 ? -36.671 3.666 52.551 1.00 86.62 93 ALA A O 1
ATOM 719 N N . ALA A 1 94 ? -36.661 5.300 54.095 1.00 88.69 94 ALA A N 1
ATOM 720 C CA . ALA A 1 94 ? -35.693 6.144 53.392 1.00 88.69 94 ALA A CA 1
ATOM 721 C C . ALA A 1 94 ? -34.338 5.438 53.177 1.00 88.69 94 ALA A C 1
ATOM 723 O O . ALA A 1 94 ? -33.709 5.575 52.123 1.00 88.69 94 ALA A O 1
ATOM 724 N N . PHE A 1 95 ? -33.883 4.643 54.152 1.00 90.62 95 PHE A N 1
ATOM 725 C CA . PHE A 1 95 ? -32.672 3.833 54.009 1.00 90.62 95 PHE A CA 1
ATOM 726 C C . PHE A 1 95 ? -32.820 2.753 52.926 1.00 90.62 95 PHE A C 1
ATOM 728 O O . PHE A 1 95 ? -31.904 2.568 52.121 1.00 90.62 95 PHE A O 1
ATOM 735 N N . LEU A 1 96 ? -33.961 2.059 52.873 1.00 92.56 96 LEU A N 1
ATOM 736 C CA . LEU A 1 96 ? -34.237 1.055 51.843 1.00 92.56 96 LEU A CA 1
ATOM 737 C C . LEU A 1 96 ? -34.344 1.675 50.446 1.00 92.56 96 LEU A C 1
ATOM 739 O O . LEU A 1 96 ? -33.788 1.115 49.499 1.00 92.56 96 LEU A O 1
ATOM 743 N N . GLU A 1 97 ? -34.985 2.837 50.311 1.00 91.12 97 GLU A N 1
ATOM 744 C CA . GLU A 1 97 ? -35.037 3.581 49.047 1.00 91.12 97 GLU A CA 1
ATOM 745 C C . GLU A 1 97 ? -33.639 3.977 48.570 1.00 91.12 97 GLU A C 1
ATOM 747 O O . GLU A 1 97 ? -33.281 3.727 47.415 1.00 91.12 97 GLU A O 1
ATOM 752 N N . LEU A 1 98 ? -32.808 4.518 49.467 1.00 92.94 98 LEU A N 1
ATOM 753 C CA . LEU A 1 98 ? -31.421 4.852 49.150 1.00 92.94 98 LEU A CA 1
ATOM 754 C C . LEU A 1 98 ? -30.622 3.600 48.755 1.00 92.94 98 LEU A C 1
ATOM 756 O O . LEU A 1 98 ? -29.862 3.629 47.785 1.00 92.94 98 LEU A O 1
ATOM 760 N N . GLY A 1 99 ? -30.807 2.489 49.472 1.00 92.00 99 GLY A N 1
ATOM 761 C CA . GLY A 1 99 ? -30.182 1.205 49.158 1.00 92.00 99 GLY A CA 1
ATOM 762 C C . GLY A 1 99 ? -30.583 0.684 47.776 1.00 92.00 99 GLY A C 1
ATOM 763 O O . GLY A 1 99 ? -29.717 0.284 46.992 1.00 92.00 99 GLY A O 1
ATOM 764 N N . HIS A 1 100 ? -31.873 0.749 47.438 1.00 92.06 100 HIS A N 1
ATOM 765 C CA . HIS A 1 100 ? -32.382 0.365 46.124 1.00 92.06 100 HIS A CA 1
ATOM 766 C C . HIS A 1 100 ? -31.832 1.273 45.018 1.00 92.06 100 HIS A C 1
ATOM 768 O O . HIS A 1 100 ? -31.343 0.776 44.002 1.00 92.06 100 HIS A O 1
ATOM 774 N N . TYR A 1 101 ? -31.827 2.590 45.239 1.00 94.50 101 TYR A N 1
ATOM 775 C CA . TYR A 1 101 ? -31.257 3.562 44.309 1.00 94.50 101 TYR A CA 1
ATOM 776 C C . TYR A 1 101 ? -29.775 3.273 44.025 1.00 94.50 101 TYR A C 1
ATOM 778 O O . TYR A 1 101 ? -29.369 3.165 42.864 1.00 94.50 101 TYR A O 1
ATOM 786 N N . LEU A 1 102 ? -28.967 3.069 45.070 1.00 95.50 102 LEU A N 1
ATOM 787 C CA . LEU A 1 102 ? -27.547 2.733 44.935 1.00 95.50 102 LEU A CA 1
ATOM 788 C C . LEU A 1 102 ? -27.338 1.391 44.224 1.00 95.50 102 LEU A C 1
ATOM 790 O O . LEU A 1 102 ? -26.436 1.261 43.392 1.00 95.50 102 LEU A O 1
ATOM 794 N N . PHE A 1 103 ? -28.177 0.395 44.505 1.00 94.94 103 PHE A N 1
ATOM 795 C CA . PHE A 1 103 ? -28.118 -0.896 43.830 1.00 94.94 103 PHE A CA 1
ATOM 796 C C . PHE A 1 103 ? -28.413 -0.769 42.329 1.00 94.94 103 PHE A C 1
ATOM 798 O O . PHE A 1 103 ? -27.621 -1.233 41.507 1.00 94.94 103 PHE A O 1
ATOM 805 N N . VAL A 1 104 ? -29.496 -0.086 41.950 1.00 95.75 104 VAL A N 1
ATOM 806 C CA . VAL A 1 104 ? -29.850 0.132 40.537 1.00 95.75 104 VAL A CA 1
ATOM 807 C C . VAL A 1 104 ? -28.760 0.932 39.824 1.00 95.75 104 VAL A C 1
ATOM 809 O O . VAL A 1 104 ? -28.335 0.564 38.723 1.00 95.75 104 VAL A O 1
ATOM 812 N N . HIS A 1 105 ? -28.249 1.985 40.461 1.00 93.88 105 HIS A N 1
ATOM 813 C CA . HIS A 1 105 ? -27.209 2.821 39.874 1.00 93.88 105 HIS A CA 1
ATOM 814 C C . HIS A 1 105 ? -25.876 2.071 39.728 1.00 93.88 105 HIS A C 1
ATOM 816 O O . HIS A 1 105 ? -25.208 2.203 38.700 1.00 93.88 105 HIS A O 1
ATOM 822 N N . SER A 1 106 ? -25.488 1.247 40.707 1.00 93.31 106 SER A N 1
ATOM 823 C CA . SER A 1 106 ? -24.272 0.425 40.614 1.00 93.31 106 SER A CA 1
ATOM 824 C C . SER A 1 106 ? -24.395 -0.658 39.541 1.00 93.31 106 SER A C 1
ATOM 826 O O . SER A 1 106 ? -23.470 -0.846 38.751 1.00 93.31 106 SER A O 1
ATOM 828 N N . LYS A 1 107 ? -25.560 -1.307 39.429 1.00 95.38 107 LYS A N 1
ATOM 829 C CA . LYS A 1 107 ? -25.846 -2.273 38.362 1.00 95.38 107 LYS A CA 1
ATOM 830 C C . LYS A 1 107 ? -25.734 -1.626 36.982 1.00 95.38 107 LYS A C 1
ATOM 832 O O . LYS A 1 107 ? -25.056 -2.165 36.111 1.00 95.38 107 LYS A O 1
ATOM 837 N N . THR A 1 108 ? -26.341 -0.454 36.810 1.00 95.81 108 THR A N 1
ATOM 838 C CA . THR A 1 108 ? -26.298 0.300 35.547 1.00 95.81 108 THR A CA 1
ATOM 839 C C . THR A 1 108 ? -24.873 0.746 35.213 1.00 95.81 108 THR A C 1
ATOM 841 O O . THR A 1 108 ? -24.438 0.633 34.069 1.00 95.81 108 THR A O 1
ATOM 844 N N . ALA A 1 109 ? -24.107 1.210 36.206 1.00 95.00 109 ALA A N 1
ATOM 845 C CA . ALA A 1 109 ? -22.706 1.582 36.013 1.00 95.00 109 ALA A CA 1
ATOM 846 C C . ALA A 1 109 ? -21.852 0.381 35.577 1.00 95.00 109 ALA A C 1
ATOM 848 O O . ALA A 1 109 ? -21.074 0.498 34.634 1.00 95.00 109 ALA A O 1
ATOM 849 N N . ASN A 1 110 ? -22.044 -0.784 36.201 1.00 94.88 110 ASN A N 1
ATOM 850 C CA . ASN A 1 110 ? -21.330 -2.008 35.836 1.00 94.88 110 ASN A CA 1
ATOM 851 C C . ASN A 1 110 ? -21.682 -2.490 34.422 1.00 94.88 110 ASN A C 1
ATOM 853 O O . ASN A 1 110 ? -20.797 -2.941 33.699 1.00 94.88 110 ASN A O 1
ATOM 857 N N . GLN A 1 111 ? -22.945 -2.363 34.006 1.00 96.62 111 GLN A N 1
ATOM 858 C CA . GLN A 1 111 ? -23.365 -2.675 32.635 1.00 96.62 111 GLN A CA 1
ATOM 859 C C . GLN A 1 111 ? -22.673 -1.765 31.616 1.00 96.62 111 GLN A C 1
ATOM 861 O O . GLN A 1 111 ? -22.044 -2.265 30.687 1.00 96.62 111 GLN A O 1
ATOM 866 N N . ARG A 1 112 ? -22.687 -0.446 31.844 1.00 97.06 112 ARG A N 1
ATOM 867 C CA . ARG A 1 112 ? -21.994 0.521 30.975 1.00 97.06 112 ARG A CA 1
ATOM 868 C C . ARG A 1 112 ? -20.493 0.262 30.901 1.00 97.06 112 ARG A C 1
ATOM 870 O O . ARG A 1 112 ? -19.885 0.424 29.851 1.00 97.06 112 ARG A O 1
ATOM 877 N N . LEU A 1 113 ? -19.891 -0.144 32.015 1.00 97.19 113 LEU A N 1
ATOM 878 C CA . LEU A 1 113 ? -18.470 -0.462 32.084 1.00 97.19 113 LEU A CA 1
ATOM 879 C C . LEU A 1 113 ? -18.145 -1.737 31.286 1.00 97.19 113 LEU A C 1
ATOM 881 O O . LEU A 1 113 ? -17.151 -1.767 30.564 1.00 97.19 113 LEU A O 1
ATOM 885 N N . ALA A 1 114 ? -19.008 -2.755 31.340 1.00 97.19 114 ALA A N 1
ATOM 886 C CA . ALA A 1 114 ? -18.876 -3.958 30.518 1.00 97.19 114 ALA A CA 1
ATOM 887 C C . ALA A 1 114 ? -19.046 -3.666 29.015 1.00 97.19 114 ALA A C 1
ATOM 889 O O . ALA A 1 114 ? -18.277 -4.174 28.200 1.00 97.19 114 ALA A O 1
ATOM 890 N N . GLU A 1 115 ? -20.014 -2.825 28.645 1.00 97.62 115 GLU A N 1
ATOM 891 C CA . GLU A 1 115 ? -20.211 -2.371 27.261 1.00 97.62 115 GLU A CA 1
ATOM 892 C C . GLU A 1 115 ? -19.007 -1.572 26.753 1.00 97.62 115 GLU A C 1
ATOM 894 O O . GLU A 1 115 ? -18.509 -1.837 25.660 1.00 97.62 115 GLU A O 1
ATOM 899 N N . ALA A 1 116 ? -18.480 -0.654 27.569 1.00 97.44 116 ALA A N 1
ATOM 900 C CA . ALA A 1 116 ? -17.291 0.120 27.230 1.00 97.44 116 ALA A CA 1
ATOM 901 C C . ALA A 1 116 ? -16.058 -0.771 27.018 1.00 97.44 116 ALA A C 1
ATOM 903 O O . ALA A 1 116 ? -15.271 -0.512 26.109 1.00 97.44 116 ALA A O 1
ATOM 904 N N . PHE A 1 117 ? -15.892 -1.835 27.813 1.00 97.50 117 PHE A N 1
ATOM 905 C CA . PHE A 1 117 ? -14.807 -2.792 27.593 1.00 97.50 117 PHE A CA 1
ATOM 906 C C . PHE A 1 117 ? -14.957 -3.561 26.283 1.00 97.50 117 PHE A C 1
ATOM 908 O O . PHE A 1 117 ? -13.977 -3.664 25.551 1.00 97.50 117 PHE A O 1
ATOM 915 N N . ARG A 1 118 ? -16.164 -4.031 25.947 1.00 97.88 118 ARG A N 1
ATOM 916 C CA . ARG A 1 118 ? -16.405 -4.690 24.653 1.00 97.88 118 ARG A CA 1
ATOM 917 C C . ARG A 1 118 ? -16.113 -3.762 23.479 1.00 97.88 118 ARG A C 1
ATOM 919 O O . ARG A 1 118 ? -15.368 -4.140 22.584 1.00 97.88 118 ARG A O 1
ATOM 926 N N . ALA A 1 119 ? -16.609 -2.527 23.529 1.00 97.81 119 ALA A N 1
ATOM 927 C CA . ALA A 1 119 ? -16.336 -1.532 22.495 1.00 97.81 119 ALA A CA 1
ATOM 928 C C . ALA A 1 119 ? -14.830 -1.231 22.364 1.00 97.81 119 ALA A C 1
ATOM 930 O O . ALA A 1 119 ? -14.317 -1.035 21.265 1.00 97.81 119 ALA A O 1
ATOM 931 N N . LEU A 1 120 ? -14.096 -1.220 23.482 1.00 98.00 120 LEU A N 1
ATOM 932 C CA . LEU A 1 120 ? -12.646 -1.028 23.477 1.00 98.00 120 LEU A CA 1
ATOM 933 C C . LEU A 1 120 ? -11.897 -2.231 22.880 1.00 98.00 120 LEU A C 1
ATOM 935 O O . LEU A 1 120 ? -10.895 -2.036 22.192 1.00 98.00 120 LEU A O 1
ATOM 939 N N . GLU A 1 121 ? -12.355 -3.456 23.128 1.00 98.00 121 GLU A N 1
ATOM 940 C CA . GLU A 1 121 ? -11.806 -4.668 22.507 1.00 98.00 121 GLU A CA 1
ATOM 941 C C . GLU A 1 121 ? -12.059 -4.694 20.995 1.00 98.00 121 GLU A C 1
ATOM 943 O O . GLU A 1 121 ? -11.128 -4.942 20.227 1.00 98.00 121 GLU A O 1
ATOM 948 N N . GLU A 1 122 ? -13.273 -4.351 20.560 1.00 98.00 122 GLU A N 1
ATOM 949 C CA . GLU A 1 122 ? -13.631 -4.229 19.142 1.00 98.00 122 GLU A CA 1
ATOM 950 C C . GLU A 1 122 ? -12.768 -3.171 18.441 1.00 98.00 122 GLU A C 1
ATOM 952 O O . GLU A 1 122 ? -12.113 -3.467 17.440 1.00 98.00 122 GLU A O 1
ATOM 957 N N . ALA A 1 123 ? -12.652 -1.974 19.023 1.00 97.94 123 ALA A N 1
ATOM 958 C CA . ALA A 1 123 ? -11.806 -0.912 18.480 1.00 97.94 123 ALA A CA 1
ATOM 959 C C . ALA A 1 123 ? -10.324 -1.324 18.402 1.00 97.94 123 ALA A C 1
ATOM 961 O O . ALA A 1 123 ? -9.620 -0.966 17.456 1.00 97.94 123 ALA A O 1
ATOM 962 N N . ARG A 1 124 ? -9.822 -2.099 19.375 1.00 98.00 124 ARG A N 1
ATOM 963 C CA . ARG A 1 124 ? -8.454 -2.642 19.321 1.00 98.00 124 ARG A CA 1
ATOM 964 C C . ARG A 1 124 ? -8.280 -3.623 18.168 1.00 98.00 124 ARG A C 1
ATOM 966 O O . ARG A 1 124 ? -7.283 -3.516 17.455 1.00 98.00 124 ARG A O 1
ATOM 973 N N . ALA A 1 125 ? -9.233 -4.529 17.967 1.00 98.00 125 ALA A N 1
ATOM 974 C CA . ALA A 1 125 ? -9.193 -5.480 16.861 1.00 98.00 125 ALA A CA 1
ATOM 975 C C . ALA A 1 125 ? -9.220 -4.765 15.498 1.00 98.00 125 ALA A C 1
ATOM 977 O O . ALA A 1 125 ? -8.456 -5.112 14.594 1.00 98.00 125 ALA A O 1
ATOM 978 N N . GLU A 1 126 ? -10.033 -3.715 15.358 1.00 98.12 126 GLU A N 1
ATOM 979 C CA . GLU A 1 126 ? -10.061 -2.881 14.151 1.00 98.12 126 GLU A CA 1
ATOM 980 C C . GLU A 1 126 ? -8.730 -2.157 13.912 1.00 98.12 126 GLU A C 1
ATOM 982 O O . GLU A 1 126 ? -8.222 -2.154 12.787 1.00 98.12 126 GLU A O 1
ATOM 987 N N . ILE A 1 127 ? -8.119 -1.599 14.963 1.00 98.06 127 ILE A N 1
ATOM 988 C CA . ILE A 1 127 ? -6.796 -0.963 14.876 1.00 98.06 127 ILE A CA 1
ATOM 989 C C . ILE A 1 127 ? -5.730 -1.974 14.441 1.00 98.06 127 ILE A C 1
ATOM 991 O O . ILE A 1 127 ? -4.879 -1.647 13.611 1.00 98.06 127 ILE A O 1
ATOM 995 N N . GLU A 1 128 ? -5.746 -3.194 14.978 1.00 98.00 128 GLU A N 1
ATOM 996 C CA . GLU A 1 128 ? -4.804 -4.241 14.572 1.00 98.00 128 GLU A CA 1
ATOM 997 C C . GLU A 1 128 ? -4.991 -4.645 13.111 1.00 98.00 128 GLU A C 1
ATOM 999 O O . GLU A 1 128 ? -4.006 -4.728 12.369 1.00 98.00 128 GLU A O 1
ATOM 1004 N N . LYS A 1 129 ? -6.240 -4.805 12.664 1.00 98.31 129 LYS A N 1
ATOM 1005 C CA . LYS A 1 129 ? -6.551 -5.081 11.260 1.00 98.31 129 LYS A CA 1
ATOM 1006 C C . LYS A 1 129 ? -6.049 -3.961 10.343 1.00 98.31 129 LYS A C 1
ATOM 1008 O O . LYS A 1 129 ? -5.338 -4.236 9.378 1.00 98.31 129 LYS A O 1
ATOM 1013 N N . ALA A 1 130 ? -6.330 -2.703 10.682 1.00 97.81 130 ALA A N 1
ATOM 1014 C CA . ALA A 1 130 ? -5.869 -1.549 9.913 1.00 97.81 130 ALA A CA 1
ATOM 1015 C C . ALA A 1 130 ? -4.332 -1.459 9.860 1.00 97.81 130 ALA A C 1
ATOM 1017 O O . ALA A 1 130 ? -3.755 -1.134 8.820 1.00 97.81 130 ALA A O 1
ATOM 1018 N N . ARG A 1 131 ? -3.639 -1.796 10.956 1.00 98.25 131 ARG A N 1
ATOM 1019 C CA . ARG A 1 131 ? -2.167 -1.875 10.981 1.00 98.25 131 ARG A CA 1
ATOM 1020 C C . ARG A 1 131 ? -1.635 -2.984 10.077 1.00 98.25 131 ARG A C 1
ATOM 1022 O O . ARG A 1 131 ? -0.638 -2.768 9.388 1.00 98.25 131 ARG A O 1
ATOM 1029 N N . ALA A 1 132 ? -2.278 -4.150 10.066 1.00 98.25 132 ALA A N 1
ATOM 1030 C CA . ALA A 1 132 ? -1.895 -5.250 9.186 1.00 98.25 132 ALA A CA 1
ATOM 1031 C C . ALA A 1 132 ? -2.051 -4.862 7.706 1.00 98.25 132 ALA A C 1
ATOM 1033 O O . ALA A 1 132 ? -1.124 -5.065 6.919 1.00 98.25 132 ALA A O 1
ATOM 1034 N N . GLU A 1 133 ? -3.168 -4.227 7.344 1.00 98.06 133 GLU A N 1
ATOM 1035 C CA . GLU A 1 133 ? -3.413 -3.714 5.990 1.00 98.06 133 GLU A CA 1
ATOM 1036 C C . GLU A 1 133 ? -2.386 -2.641 5.588 1.00 98.06 133 GLU A C 1
ATOM 1038 O O . GLU A 1 133 ? -1.808 -2.710 4.501 1.00 98.06 133 GLU A O 1
ATOM 1043 N N . ALA A 1 134 ? -2.079 -1.694 6.481 1.00 98.00 134 ALA A N 1
ATOM 1044 C CA . ALA A 1 134 ? -1.066 -0.667 6.235 1.00 98.00 134 ALA A CA 1
ATOM 1045 C C . ALA A 1 134 ? 0.335 -1.265 6.005 1.00 98.00 134 ALA A C 1
ATOM 1047 O O . ALA A 1 134 ? 1.050 -0.849 5.089 1.00 98.00 134 ALA A O 1
ATOM 1048 N N . ASN A 1 135 ? 0.719 -2.275 6.790 1.00 98.31 135 ASN A N 1
ATOM 1049 C CA . ASN A 1 135 ? 1.989 -2.978 6.608 1.00 98.31 135 ASN A CA 1
ATOM 1050 C C . ASN A 1 135 ? 2.031 -3.745 5.279 1.00 98.31 135 ASN A C 1
ATOM 1052 O O . ASN A 1 135 ? 3.040 -3.685 4.574 1.00 98.31 135 ASN A O 1
ATOM 1056 N N . ALA A 1 136 ? 0.939 -4.412 4.897 1.00 98.06 136 ALA A N 1
ATOM 1057 C CA . ALA A 1 136 ? 0.846 -5.099 3.611 1.00 98.06 136 ALA A CA 1
ATOM 1058 C C . ALA A 1 136 ? 0.996 -4.121 2.431 1.00 98.06 136 ALA A C 1
ATOM 1060 O O . ALA A 1 136 ? 1.757 -4.386 1.496 1.00 98.06 136 ALA A O 1
ATOM 1061 N N . LEU A 1 137 ? 0.342 -2.957 2.499 1.00 98.06 137 LEU A N 1
ATOM 1062 C CA . LEU A 1 137 ? 0.474 -1.898 1.493 1.00 98.06 137 LEU A CA 1
ATOM 1063 C C . LEU A 1 137 ? 1.899 -1.343 1.413 1.00 98.06 137 LEU A C 1
ATOM 1065 O O . LEU A 1 137 ? 2.397 -1.083 0.315 1.00 98.06 137 LEU A O 1
ATOM 1069 N N . LYS A 1 138 ? 2.582 -1.197 2.552 1.00 98.25 138 LYS A N 1
ATOM 1070 C CA . LYS A 1 138 ? 3.983 -0.763 2.585 1.00 98.25 138 LYS A CA 1
ATOM 1071 C C . LYS A 1 138 ? 4.897 -1.754 1.856 1.00 98.25 138 LYS A C 1
ATOM 1073 O O . LYS A 1 138 ? 5.656 -1.343 0.981 1.00 98.25 138 LYS A O 1
ATOM 1078 N N . VAL A 1 139 ? 4.761 -3.050 2.141 1.00 98.38 139 VAL A N 1
ATOM 1079 C CA . VAL A 1 139 ? 5.533 -4.112 1.467 1.00 98.38 139 VAL A CA 1
ATOM 1080 C C . VAL A 1 139 ? 5.237 -4.152 -0.037 1.00 98.38 139 VAL A C 1
ATOM 1082 O O . VAL A 1 139 ? 6.153 -4.281 -0.856 1.00 98.38 139 VAL A O 1
ATOM 1085 N N . ALA A 1 140 ? 3.969 -3.994 -0.430 1.00 97.81 140 ALA A N 1
ATOM 1086 C CA . ALA A 1 140 ? 3.591 -3.914 -1.839 1.00 97.81 140 ALA A CA 1
ATOM 1087 C C . ALA A 1 140 ? 4.251 -2.708 -2.532 1.00 97.81 140 ALA A C 1
ATOM 1089 O O . ALA A 1 140 ? 4.813 -2.851 -3.619 1.00 97.81 140 ALA A O 1
ATOM 1090 N N . SER A 1 141 ? 4.249 -1.538 -1.887 1.00 97.62 141 SER A N 1
ATOM 1091 C CA . SER A 1 141 ? 4.903 -0.325 -2.392 1.00 97.62 141 SER A CA 1
ATOM 1092 C C . SER A 1 141 ? 6.410 -0.519 -2.596 1.00 97.62 141 SER A C 1
ATOM 1094 O O . SER A 1 141 ? 6.927 -0.247 -3.681 1.00 97.62 141 SER A O 1
ATOM 1096 N N . GLU A 1 142 ? 7.112 -1.079 -1.607 1.00 97.94 142 GLU A N 1
ATOM 1097 C CA . GLU A 1 142 ? 8.546 -1.396 -1.703 1.00 97.94 142 GLU A CA 1
ATOM 1098 C C . GLU A 1 142 ? 8.836 -2.375 -2.854 1.00 97.94 142 GLU A C 1
ATOM 1100 O O . GLU A 1 142 ? 9.766 -2.180 -3.646 1.00 97.94 142 GLU A O 1
ATOM 1105 N N . THR A 1 143 ? 7.975 -3.380 -3.028 1.00 98.25 143 THR A N 1
ATOM 1106 C CA . THR A 1 143 ? 8.064 -4.323 -4.150 1.00 98.25 143 THR A CA 1
ATOM 1107 C C . THR A 1 143 ? 7.903 -3.606 -5.493 1.00 98.25 143 THR A C 1
ATOM 1109 O O . THR A 1 143 ? 8.709 -3.816 -6.406 1.00 98.25 143 THR A O 1
ATOM 1112 N N . HIS A 1 144 ? 6.917 -2.716 -5.629 1.00 98.00 144 HIS A N 1
ATOM 1113 C CA . HIS A 1 144 ? 6.718 -1.931 -6.849 1.00 98.00 144 HIS A CA 1
ATOM 1114 C C . HIS A 1 144 ? 7.896 -0.997 -7.146 1.00 98.00 144 HIS A C 1
ATOM 1116 O O . HIS A 1 144 ? 8.328 -0.931 -8.299 1.00 98.00 144 HIS A O 1
ATOM 1122 N N . LEU A 1 145 ? 8.457 -0.335 -6.130 1.00 98.06 145 LEU A N 1
ATOM 1123 C CA . LEU A 1 145 ? 9.648 0.504 -6.282 1.00 98.06 145 LEU A CA 1
ATOM 1124 C C . LEU A 1 145 ? 10.833 -0.308 -6.813 1.00 98.06 145 LEU A C 1
ATOM 1126 O O . LEU A 1 145 ? 11.438 0.079 -7.816 1.00 98.06 145 LEU A O 1
ATOM 1130 N N . SER A 1 146 ? 11.091 -1.485 -6.238 1.00 97.56 146 SER A N 1
ATOM 1131 C CA . SER A 1 146 ? 12.165 -2.366 -6.712 1.00 97.56 146 SER A CA 1
ATOM 1132 C C . SER A 1 146 ? 11.964 -2.805 -8.173 1.00 97.56 146 SER A C 1
ATOM 1134 O O . SER A 1 146 ? 12.915 -2.847 -8.960 1.00 97.56 146 SER A O 1
ATOM 1136 N N . LYS A 1 147 ? 10.714 -3.066 -8.587 1.00 98.31 147 LYS A N 1
ATOM 1137 C CA . LYS A 1 147 ? 10.376 -3.402 -9.978 1.00 98.31 147 LYS A CA 1
ATOM 1138 C C . LYS A 1 147 ? 10.621 -2.221 -10.918 1.00 98.31 147 LYS A C 1
ATOM 1140 O O . LYS A 1 147 ? 11.186 -2.410 -11.993 1.00 98.31 147 LYS A O 1
ATOM 1145 N N . VAL A 1 148 ? 10.238 -1.009 -10.518 1.00 98.44 148 VAL A N 1
ATOM 1146 C CA . VAL A 1 148 ? 10.485 0.214 -11.299 1.00 98.44 148 VAL A CA 1
ATOM 1147 C C . VAL A 1 148 ? 11.984 0.454 -11.480 1.00 98.44 148 VAL A C 1
ATOM 1149 O O . VAL A 1 148 ? 12.419 0.810 -12.576 1.00 98.44 148 VAL A O 1
ATOM 1152 N N . GLU A 1 149 ? 12.793 0.232 -10.448 1.00 98.12 149 GLU A N 1
ATOM 1153 C CA . GLU A 1 149 ? 14.248 0.367 -10.548 1.00 98.12 149 GLU A CA 1
ATOM 1154 C C . GLU A 1 149 ? 14.871 -0.636 -11.521 1.00 98.12 149 GLU A C 1
ATOM 1156 O O . GLU A 1 149 ? 15.723 -0.244 -12.324 1.00 98.12 149 GLU A O 1
ATOM 1161 N N . ARG A 1 150 ? 14.425 -1.899 -11.497 1.00 98.25 150 ARG A N 1
ATOM 1162 C CA . ARG A 1 150 ? 14.862 -2.922 -12.463 1.00 98.25 150 ARG A CA 1
ATOM 1163 C C . ARG A 1 150 ? 14.513 -2.522 -13.893 1.00 98.25 150 ARG A C 1
ATOM 1165 O O . ARG A 1 150 ? 15.413 -2.406 -14.720 1.00 98.25 150 ARG A O 1
ATOM 1172 N N . LEU A 1 151 ? 13.251 -2.169 -14.144 1.00 98.25 151 LEU A N 1
ATOM 1173 C CA . LEU A 1 151 ? 12.794 -1.735 -15.469 1.00 98.25 151 LEU A CA 1
ATOM 1174 C C . LEU A 1 151 ? 13.548 -0.492 -15.967 1.00 98.25 151 LEU A C 1
ATOM 1176 O O . LEU A 1 151 ? 13.854 -0.372 -17.151 1.00 98.25 151 LEU A O 1
ATOM 1180 N N . ARG A 1 152 ? 13.906 0.440 -15.074 1.00 98.31 152 ARG A N 1
ATOM 1181 C CA . ARG A 1 152 ? 14.737 1.602 -15.432 1.00 98.31 152 ARG A CA 1
ATOM 1182 C C . ARG A 1 152 ? 16.157 1.209 -15.842 1.00 98.31 152 ARG A C 1
ATOM 1184 O O . ARG A 1 152 ? 16.731 1.891 -16.691 1.00 98.31 152 ARG A O 1
ATOM 1191 N N . LYS A 1 153 ? 16.747 0.173 -15.238 1.00 98.25 153 LYS A N 1
ATOM 1192 C CA . LYS A 1 153 ? 18.070 -0.341 -15.636 1.00 98.25 153 LYS A CA 1
ATOM 1193 C C . LYS A 1 153 ? 17.993 -1.032 -16.995 1.00 98.25 153 LYS A C 1
ATOM 1195 O O . LYS A 1 153 ? 18.732 -0.633 -17.890 1.00 98.25 153 LYS A O 1
ATOM 1200 N N . GLU A 1 154 ? 17.030 -1.931 -17.173 1.00 98.38 154 GLU A N 1
ATOM 1201 C CA . GLU A 1 154 ? 16.781 -2.623 -18.446 1.00 98.38 154 GLU A CA 1
ATOM 1202 C C . GLU A 1 154 ? 16.555 -1.625 -19.593 1.00 98.38 154 GLU A C 1
ATOM 1204 O O . GLU A 1 154 ? 17.197 -1.708 -20.637 1.00 98.38 154 GLU A O 1
ATOM 1209 N N . LEU A 1 155 ? 15.738 -0.585 -19.378 1.00 98.25 155 LEU A N 1
ATOM 1210 C CA . LEU A 1 155 ? 15.508 0.455 -20.386 1.00 98.25 155 LEU A CA 1
ATOM 1211 C C . LEU A 1 155 ? 16.793 1.219 -20.754 1.00 98.25 155 LEU A C 1
ATOM 1213 O O . LEU A 1 155 ? 16.974 1.622 -21.906 1.00 98.25 155 LEU A O 1
ATOM 1217 N N . ARG A 1 156 ? 17.695 1.460 -19.793 1.00 98.12 156 ARG A N 1
ATOM 1218 C CA . ARG A 1 156 ? 18.990 2.109 -20.071 1.00 98.12 156 ARG A CA 1
ATOM 1219 C C . ARG A 1 156 ? 19.901 1.203 -20.890 1.00 98.12 156 ARG A C 1
ATOM 1221 O O . ARG A 1 156 ? 20.597 1.711 -21.766 1.00 98.12 156 ARG A O 1
ATOM 1228 N N . GLU A 1 157 ? 19.908 -0.094 -20.611 1.00 98.06 157 GLU A N 1
ATOM 1229 C CA . GLU A 1 157 ? 20.680 -1.085 -21.366 1.00 98.06 157 GLU A CA 1
ATOM 1230 C C . GLU A 1 157 ? 20.165 -1.195 -22.800 1.00 98.06 157 GLU A C 1
ATOM 1232 O O . GLU A 1 157 ? 20.934 -0.962 -23.732 1.00 98.06 157 GLU A O 1
ATOM 1237 N N . GLN A 1 158 ? 18.852 -1.351 -22.982 1.00 97.94 158 GLN A N 1
ATOM 1238 C CA . GLN A 1 158 ? 18.224 -1.358 -24.307 1.00 97.94 158 GLN A CA 1
ATOM 1239 C C . GLN A 1 158 ? 18.516 -0.079 -25.099 1.00 97.94 158 GLN A C 1
ATOM 1241 O O . GLN A 1 158 ? 18.793 -0.125 -26.295 1.00 97.94 158 GLN A O 1
ATOM 1246 N N . ARG A 1 159 ? 18.511 1.094 -24.450 1.00 98.00 159 ARG A N 1
ATOM 1247 C CA . ARG A 1 159 ? 18.885 2.355 -25.117 1.00 98.00 159 ARG A CA 1
ATOM 1248 C C . ARG A 1 159 ? 20.341 2.362 -25.581 1.00 98.00 159 ARG A C 1
ATOM 1250 O O . ARG A 1 159 ? 20.617 2.892 -26.656 1.00 98.00 159 ARG A O 1
ATOM 1257 N N . LYS A 1 160 ? 21.262 1.787 -24.802 1.00 98.12 160 LYS A N 1
ATOM 1258 C CA . LYS A 1 160 ? 22.672 1.649 -25.202 1.00 98.12 160 LYS A CA 1
ATOM 1259 C C . LYS A 1 160 ? 22.821 0.676 -26.369 1.00 98.12 160 LYS A C 1
ATOM 1261 O O . LYS A 1 160 ? 23.555 0.979 -27.304 1.00 98.12 160 LYS A O 1
ATOM 1266 N N . GLU A 1 161 ? 22.120 -0.452 -26.342 1.00 98.00 161 GLU A N 1
ATOM 1267 C CA . GLU A 1 161 ? 22.113 -1.426 -27.442 1.00 98.00 161 GLU A CA 1
ATOM 1268 C C . GLU A 1 161 ? 21.553 -0.818 -28.728 1.00 98.00 161 GLU A C 1
ATOM 1270 O O . GLU A 1 161 ? 22.194 -0.886 -29.774 1.00 98.00 161 GLU A O 1
ATOM 1275 N N . MET A 1 162 ? 20.425 -0.114 -28.643 1.00 96.62 162 MET A N 1
ATOM 1276 C CA . MET A 1 162 ? 19.849 0.604 -29.781 1.00 96.62 162 MET A CA 1
ATOM 1277 C C . MET A 1 162 ? 20.790 1.675 -30.339 1.00 96.62 162 MET A C 1
ATOM 1279 O O . MET A 1 162 ? 20.849 1.864 -31.552 1.00 96.62 162 MET A O 1
ATOM 1283 N N . ALA A 1 163 ? 21.536 2.380 -29.484 1.00 97.75 163 ALA A N 1
ATOM 1284 C CA . ALA A 1 163 ? 22.536 3.346 -29.936 1.00 97.75 163 ALA A CA 1
ATOM 1285 C C . ALA A 1 163 ? 23.685 2.665 -30.700 1.00 97.75 163 ALA A C 1
ATOM 1287 O O . ALA A 1 163 ? 24.086 3.165 -31.751 1.00 97.75 163 ALA A O 1
ATOM 1288 N N . LYS A 1 164 ? 24.163 1.507 -30.224 1.00 97.56 164 LYS A N 1
ATOM 1289 C CA . LYS A 1 164 ? 25.179 0.702 -30.923 1.00 97.56 164 LYS A CA 1
ATOM 1290 C C . LYS A 1 164 ? 24.680 0.221 -32.284 1.00 97.56 164 LYS A C 1
ATOM 1292 O O . LYS A 1 164 ? 25.343 0.466 -33.283 1.00 97.56 164 LYS A O 1
ATOM 1297 N N . LEU A 1 165 ? 23.486 -0.374 -32.339 1.00 96.88 165 LEU A N 1
ATOM 1298 C CA . LEU A 1 165 ? 22.899 -0.861 -33.593 1.00 96.88 165 LEU A CA 1
ATOM 1299 C C . LEU A 1 165 ? 22.703 0.263 -34.617 1.00 96.88 165 LEU A C 1
ATOM 1301 O O . LEU A 1 165 ? 22.952 0.069 -35.804 1.00 96.88 165 LEU A O 1
ATOM 1305 N N . ARG A 1 166 ? 22.300 1.458 -34.168 1.00 96.94 166 ARG A N 1
ATOM 1306 C CA . ARG A 1 166 ? 22.207 2.637 -35.044 1.00 96.94 166 ARG A CA 1
ATOM 1307 C C . ARG A 1 166 ? 23.568 3.055 -35.598 1.00 96.94 166 ARG A C 1
ATOM 1309 O O . ARG A 1 166 ? 23.653 3.355 -36.783 1.00 96.94 166 ARG A O 1
ATOM 1316 N N . ALA A 1 167 ? 24.615 3.053 -34.773 1.00 96.81 167 ALA A N 1
ATOM 1317 C CA . ALA A 1 167 ? 25.969 3.363 -35.226 1.00 96.81 167 ALA A CA 1
ATOM 1318 C C . ALA A 1 167 ? 26.497 2.311 -36.221 1.00 96.81 167 ALA A C 1
ATOM 1320 O O . ALA A 1 167 ? 27.067 2.666 -37.249 1.00 96.81 167 ALA A O 1
ATOM 1321 N N . GLU A 1 168 ? 26.255 1.023 -35.966 1.00 96.62 168 GLU A N 1
ATOM 1322 C CA . GLU A 1 168 ? 26.632 -0.058 -36.885 1.00 96.62 168 GLU A CA 1
ATOM 1323 C C . GLU A 1 168 ? 25.905 0.032 -38.232 1.00 96.62 168 GLU A C 1
ATOM 1325 O O . GLU A 1 168 ? 26.513 -0.208 -39.276 1.00 96.62 168 GLU A O 1
ATOM 1330 N N . LEU A 1 169 ? 24.615 0.384 -38.232 1.00 96.12 169 LEU A N 1
ATOM 1331 C CA . LEU A 1 169 ? 23.863 0.611 -39.467 1.00 96.12 169 LEU A CA 1
ATOM 1332 C C . LEU A 1 169 ? 24.418 1.799 -40.257 1.00 96.12 169 LEU A C 1
ATOM 1334 O O . LEU A 1 169 ? 24.624 1.659 -41.460 1.00 96.12 169 LEU A O 1
ATOM 1338 N N . ALA A 1 170 ? 24.737 2.912 -39.591 1.00 96.50 170 ALA A N 1
ATOM 1339 C CA . ALA A 1 170 ? 25.342 4.073 -40.242 1.00 96.50 170 ALA A CA 1
ATOM 1340 C C . ALA A 1 170 ? 26.670 3.712 -40.934 1.00 96.50 170 ALA A C 1
ATOM 1342 O O . ALA A 1 170 ? 26.852 4.014 -42.111 1.00 96.50 170 ALA A O 1
ATOM 1343 N N . LEU A 1 171 ? 27.550 2.961 -40.259 1.00 96.56 171 LEU A N 1
ATOM 1344 C CA . LEU A 1 171 ? 28.807 2.482 -40.853 1.00 96.56 171 LEU A CA 1
ATOM 1345 C C . LEU A 1 171 ? 28.579 1.553 -42.056 1.00 96.56 171 LEU A C 1
ATOM 1347 O O . LEU A 1 171 ? 29.311 1.614 -43.045 1.00 96.56 171 LEU A O 1
ATOM 1351 N N . LYS A 1 172 ? 27.566 0.678 -42.000 1.00 94.94 172 LYS A N 1
ATOM 1352 C CA . LYS A 1 172 ? 27.213 -0.191 -43.137 1.00 94.94 172 LYS A CA 1
ATOM 1353 C C . LYS A 1 172 ? 26.701 0.616 -44.330 1.00 94.94 172 LYS A C 1
ATOM 1355 O O . LYS A 1 172 ? 27.041 0.286 -45.467 1.00 94.94 172 LYS A O 1
ATOM 1360 N N . GLU A 1 173 ? 25.916 1.661 -44.089 1.00 96.19 173 GLU A N 1
ATOM 1361 C CA . GLU A 1 173 ? 25.443 2.569 -45.137 1.00 96.19 173 GLU A CA 1
ATOM 1362 C C . GLU A 1 173 ? 26.592 3.372 -45.759 1.00 96.19 173 GLU A C 1
ATOM 1364 O O . GLU A 1 173 ? 26.665 3.474 -46.984 1.00 96.19 173 GLU A O 1
ATOM 1369 N N . GLU A 1 174 ? 27.526 3.878 -44.952 1.00 96.00 174 GLU A N 1
ATOM 1370 C CA . GLU A 1 174 ? 28.741 4.547 -45.440 1.00 96.00 174 GLU A CA 1
ATOM 1371 C C . GLU A 1 174 ? 29.603 3.608 -46.287 1.00 96.00 174 GLU A C 1
ATOM 1373 O O . GLU A 1 174 ? 29.990 3.959 -47.404 1.00 96.00 174 GLU A O 1
ATOM 1378 N N . ARG A 1 175 ? 29.834 2.376 -45.816 1.00 96.31 175 ARG A N 1
ATOM 1379 C CA . ARG A 1 175 ? 30.561 1.355 -46.584 1.00 96.31 175 ARG A CA 1
ATOM 1380 C C . ARG A 1 175 ? 29.885 1.077 -47.925 1.00 96.31 175 ARG A C 1
ATOM 1382 O O . ARG A 1 175 ? 30.571 0.936 -48.934 1.00 96.31 175 ARG A O 1
ATOM 1389 N N . ARG A 1 176 ? 28.552 0.998 -47.952 1.00 96.00 176 ARG A N 1
ATOM 1390 C CA . ARG A 1 176 ? 27.799 0.800 -49.194 1.00 96.00 176 ARG A CA 1
ATOM 1391 C C . ARG A 1 176 ? 27.996 1.969 -50.163 1.00 96.00 176 ARG A C 1
ATOM 1393 O O . ARG A 1 176 ? 28.270 1.715 -51.332 1.00 96.00 176 ARG A O 1
ATOM 1400 N N . LYS A 1 177 ? 27.909 3.217 -49.691 1.00 96.06 177 LYS A N 1
ATOM 1401 C CA . LYS A 1 177 ? 28.149 4.411 -50.523 1.00 96.06 177 LYS A CA 1
ATOM 1402 C C . LYS A 1 177 ? 29.561 4.418 -51.109 1.00 96.06 177 LYS A C 1
ATOM 1404 O O . LYS A 1 177 ? 29.710 4.603 -52.310 1.00 96.06 177 LYS A O 1
ATOM 1409 N N . LEU A 1 178 ? 30.575 4.113 -50.295 1.00 96.00 178 LEU A N 1
ATOM 1410 C CA . LEU A 1 178 ? 31.961 3.994 -50.762 1.00 96.00 178 LEU A CA 1
ATOM 1411 C C . LEU A 1 178 ? 32.112 2.926 -51.852 1.00 96.00 178 LEU A C 1
ATOM 1413 O O . LEU A 1 178 ? 32.786 3.160 -52.849 1.00 96.00 178 LEU A O 1
ATOM 1417 N N . LEU A 1 179 ? 31.463 1.766 -51.708 1.00 94.06 179 LEU A N 1
ATOM 1418 C CA . LEU A 1 179 ? 31.484 0.728 -52.745 1.00 94.06 179 LEU A CA 1
ATOM 1419 C C . LEU A 1 179 ? 30.797 1.184 -54.039 1.00 94.06 179 LEU A C 1
ATOM 1421 O O . LEU A 1 179 ? 31.261 0.849 -55.130 1.00 94.06 179 LEU A O 1
ATOM 1425 N N . GLU A 1 180 ? 29.700 1.935 -53.946 1.00 95.31 180 GLU A N 1
ATOM 1426 C CA . GLU A 1 180 ? 29.025 2.513 -55.114 1.00 95.31 180 GLU A CA 1
ATOM 1427 C C . GLU A 1 180 ? 29.920 3.556 -55.814 1.00 95.31 180 GLU A C 1
ATOM 1429 O O . GLU A 1 180 ? 30.052 3.518 -57.041 1.00 95.31 180 GLU A O 1
ATOM 1434 N N . GLU A 1 181 ? 30.606 4.415 -55.057 1.00 95.12 181 GLU A N 1
ATOM 1435 C CA . GLU A 1 181 ? 31.565 5.399 -55.578 1.00 95.12 181 GLU A CA 1
ATOM 1436 C C . GLU A 1 181 ? 32.792 4.746 -56.221 1.00 95.12 181 GLU A C 1
ATOM 1438 O O . GLU A 1 181 ? 33.158 5.118 -57.337 1.00 95.12 181 GLU A O 1
ATOM 1443 N N . VAL A 1 182 ? 33.392 3.739 -55.576 1.00 95.12 182 VAL A N 1
ATOM 1444 C CA . VAL A 1 182 ? 34.521 2.973 -56.130 1.00 95.12 182 VAL A CA 1
ATOM 1445 C C . VAL A 1 182 ? 34.112 2.283 -57.427 1.00 95.12 182 VAL A C 1
ATOM 1447 O O . VAL A 1 182 ? 34.826 2.381 -58.423 1.00 95.12 182 VAL A O 1
ATOM 1450 N N . ASN A 1 183 ? 32.938 1.649 -57.468 1.00 92.06 183 ASN A N 1
ATOM 1451 C CA . ASN A 1 183 ? 32.428 1.036 -58.695 1.00 92.06 183 ASN A CA 1
ATOM 1452 C C . ASN A 1 183 ? 32.179 2.074 -59.799 1.00 92.06 183 ASN A C 1
ATOM 1454 O O . ASN A 1 183 ? 32.465 1.811 -60.968 1.00 92.06 183 ASN A O 1
ATOM 1458 N N .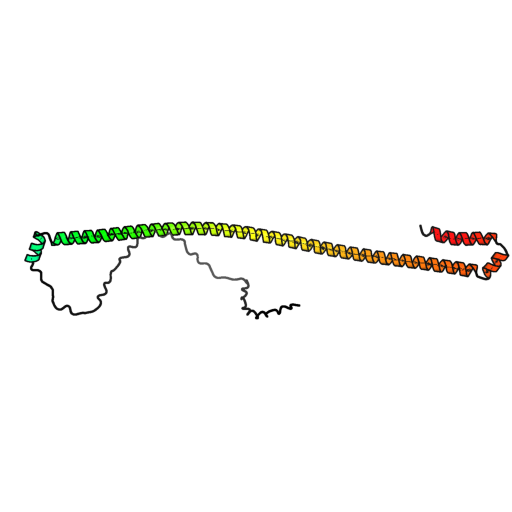 ALA A 1 184 ? 31.650 3.251 -59.458 1.00 94.19 184 ALA A N 1
ATOM 1459 C CA . ALA A 1 184 ? 31.457 4.331 -60.421 1.00 94.19 184 ALA A CA 1
ATOM 1460 C C . ALA A 1 184 ? 32.797 4.877 -60.943 1.00 94.19 184 ALA A C 1
ATOM 1462 O O . ALA A 1 184 ? 32.940 5.082 -62.147 1.00 94.19 184 ALA A O 1
ATOM 1463 N N . ALA A 1 185 ? 33.784 5.072 -60.066 1.00 93.12 185 ALA A N 1
ATOM 1464 C CA . ALA A 1 185 ? 35.130 5.501 -60.433 1.00 93.12 185 ALA A CA 1
ATOM 1465 C C . ALA A 1 185 ? 35.837 4.460 -61.310 1.00 93.12 185 ALA A C 1
ATOM 1467 O O . ALA A 1 185 ? 36.411 4.822 -62.331 1.00 93.12 185 ALA A O 1
ATOM 1468 N N . MET A 1 186 ? 35.720 3.171 -60.981 1.00 91.88 186 MET A N 1
ATOM 1469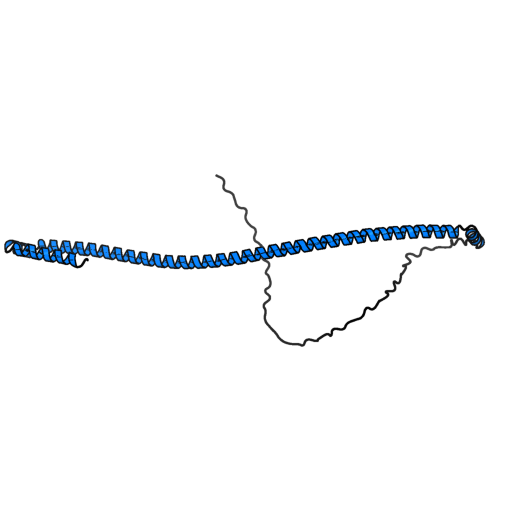 C CA . MET A 1 186 ? 36.259 2.078 -61.791 1.00 91.88 186 MET A CA 1
ATOM 1470 C C . MET A 1 186 ? 35.628 2.054 -63.187 1.00 91.88 186 MET A C 1
ATOM 1472 O O . MET A 1 186 ? 36.346 1.953 -64.177 1.00 91.88 186 MET A O 1
ATOM 1476 N N . LYS A 1 187 ? 34.300 2.209 -63.293 1.00 92.88 187 LYS A N 1
ATOM 1477 C CA . LYS A 1 187 ? 33.620 2.309 -64.596 1.00 92.88 187 LYS A CA 1
ATOM 1478 C C . LYS A 1 187 ? 34.114 3.500 -65.417 1.00 92.88 187 LYS A C 1
ATOM 1480 O O . LYS A 1 187 ? 34.339 3.331 -66.610 1.00 92.88 187 LYS A O 1
ATOM 1485 N N . ARG A 1 188 ? 34.307 4.670 -64.793 1.00 91.75 188 ARG A N 1
ATOM 1486 C CA . ARG A 1 188 ? 34.879 5.849 -65.468 1.00 91.75 188 ARG A CA 1
ATOM 1487 C C . ARG A 1 188 ? 36.308 5.590 -65.932 1.00 91.75 188 ARG A C 1
ATOM 1489 O O . ARG A 1 188 ? 36.587 5.797 -67.097 1.00 91.75 188 ARG A O 1
ATOM 1496 N N . ALA A 1 189 ? 37.171 5.044 -65.077 1.00 89.38 189 ALA A N 1
ATOM 1497 C CA . ALA A 1 189 ? 38.552 4.730 -65.439 1.00 89.38 189 ALA A CA 1
ATOM 1498 C C . ALA A 1 189 ? 38.646 3.726 -66.603 1.00 89.38 189 ALA A C 1
ATOM 1500 O O . ALA A 1 189 ? 39.501 3.872 -67.472 1.00 89.38 189 ALA A O 1
ATOM 1501 N N . VAL A 1 190 ? 37.756 2.726 -66.648 1.00 86.19 190 VAL A N 1
ATOM 1502 C CA . VAL A 1 190 ? 37.657 1.799 -67.787 1.00 86.19 190 VAL A CA 1
ATOM 1503 C C . VAL A 1 190 ? 37.215 2.532 -69.053 1.00 86.19 190 VAL A C 1
ATOM 1505 O O . VAL A 1 190 ? 37.827 2.331 -70.095 1.00 86.19 190 VAL A O 1
ATOM 1508 N N . GLN A 1 191 ? 36.202 3.400 -68.972 1.00 87.38 191 GLN A N 1
ATOM 1509 C CA . GLN A 1 191 ? 35.758 4.206 -70.115 1.00 87.38 191 GLN A CA 1
ATOM 1510 C C . GLN A 1 191 ? 36.862 5.144 -70.620 1.00 87.38 191 GLN A C 1
ATOM 1512 O O . GLN A 1 191 ? 37.133 5.171 -71.819 1.00 87.38 191 GLN A O 1
ATOM 1517 N N . ASP A 1 192 ? 37.539 5.851 -69.714 1.00 87.31 192 ASP A N 1
ATOM 1518 C CA . ASP A 1 192 ? 38.651 6.746 -70.034 1.00 87.31 192 ASP A CA 1
ATOM 1519 C C . ASP A 1 192 ? 39.779 5.966 -70.725 1.00 87.31 192 ASP A C 1
ATOM 1521 O O . ASP A 1 192 ? 40.265 6.383 -71.775 1.00 87.31 192 ASP A O 1
ATOM 1525 N N . PHE A 1 193 ? 40.131 4.784 -70.206 1.00 81.19 193 PHE A N 1
ATOM 1526 C CA . PHE A 1 193 ? 41.110 3.891 -70.827 1.00 81.19 193 PHE A CA 1
ATOM 1527 C C . PHE A 1 193 ? 40.667 3.415 -72.218 1.00 81.19 193 PHE A C 1
ATOM 1529 O O . PHE A 1 193 ? 41.443 3.502 -73.164 1.00 81.19 193 PHE A O 1
ATOM 1536 N N . GLU A 1 194 ? 39.422 2.958 -72.379 1.00 78.25 194 GLU A N 1
ATOM 1537 C CA . GLU A 1 194 ? 38.875 2.506 -73.668 1.00 78.25 194 GLU A CA 1
ATOM 1538 C C . GLU A 1 194 ? 38.827 3.604 -74.738 1.00 78.25 194 GLU A C 1
ATOM 1540 O O . GLU A 1 194 ? 38.887 3.277 -75.931 1.00 78.25 194 GLU A O 1
ATOM 1545 N N . SER A 1 195 ? 38.697 4.861 -74.305 1.00 81.25 195 SER A N 1
ATOM 1546 C CA . SER A 1 195 ? 38.697 6.067 -75.142 1.00 81.25 195 SER A CA 1
ATOM 1547 C C . SER A 1 195 ? 40.084 6.691 -75.341 1.00 81.25 195 SER A C 1
ATOM 1549 O O . SER A 1 195 ? 40.218 7.662 -76.084 1.00 81.25 195 SER A O 1
ATOM 1551 N N . SER A 1 196 ? 41.121 6.157 -74.687 1.00 82.88 196 SER A N 1
ATOM 1552 C CA . SER A 1 196 ? 42.493 6.634 -74.848 1.00 82.88 196 SER A CA 1
ATOM 1553 C C . SER A 1 196 ? 43.039 6.275 -76.229 1.00 82.88 196 SER A C 1
ATOM 1555 O O . SER A 1 196 ? 42.792 5.187 -76.753 1.00 82.88 196 SER A O 1
ATOM 1557 N N . LYS A 1 197 ? 43.861 7.168 -76.782 1.00 67.88 197 LYS A N 1
ATOM 1558 C CA . LYS A 1 197 ? 44.525 7.006 -78.082 1.00 67.88 197 LYS A CA 1
ATOM 1559 C C . LYS A 1 197 ? 45.369 5.725 -78.154 1.00 67.88 197 LYS A C 1
ATOM 1561 O O . LYS A 1 197 ? 45.314 5.010 -79.147 1.00 67.88 197 LYS A O 1
ATOM 1566 N N . ASP A 1 198 ? 46.022 5.367 -77.047 1.00 66.56 198 ASP A N 1
ATOM 1567 C CA . ASP A 1 198 ? 46.800 4.126 -76.919 1.00 66.56 198 ASP A CA 1
ATOM 1568 C C . ASP A 1 198 ? 45.937 2.861 -77.126 1.00 66.56 198 ASP A C 1
ATOM 1570 O O . ASP A 1 198 ? 46.433 1.820 -77.551 1.00 66.56 198 ASP A O 1
ATOM 1574 N N . MET A 1 199 ? 44.633 2.931 -76.834 1.00 63.22 199 MET A N 1
ATOM 1575 C CA . MET A 1 199 ? 43.686 1.829 -77.027 1.00 63.22 199 MET A CA 1
ATOM 1576 C C . MET A 1 199 ? 43.035 1.823 -78.411 1.00 63.22 199 MET A C 1
ATOM 1578 O O . MET A 1 199 ? 42.644 0.751 -78.880 1.00 63.22 199 MET A O 1
ATOM 1582 N N . GLU A 1 200 ? 42.924 2.973 -79.077 1.00 63.22 200 GLU A N 1
ATOM 1583 C CA . GLU A 1 200 ? 42.542 3.037 -80.493 1.00 63.22 200 GLU A CA 1
ATOM 1584 C C . GLU A 1 200 ? 43.600 2.355 -81.369 1.00 63.22 200 GLU A C 1
ATOM 1586 O O . GLU A 1 200 ? 43.247 1.520 -82.205 1.00 63.22 200 GLU A O 1
ATOM 1591 N N . ASP A 1 201 ? 44.882 2.599 -81.084 1.00 61.84 201 ASP A N 1
ATOM 1592 C CA . ASP A 1 201 ? 46.011 1.986 -81.794 1.00 61.84 201 ASP A CA 1
ATOM 1593 C C . ASP A 1 201 ? 46.052 0.448 -81.596 1.00 61.84 201 ASP A C 1
ATOM 1595 O O . ASP A 1 201 ? 46.193 -0.313 -82.553 1.00 61.84 201 ASP A O 1
ATOM 1599 N N . ILE A 1 202 ? 45.805 -0.061 -80.377 1.00 60.12 202 ILE A N 1
ATOM 1600 C CA . ILE A 1 202 ? 45.768 -1.517 -80.092 1.00 60.12 202 ILE A CA 1
ATOM 1601 C C . ILE A 1 202 ? 44.565 -2.222 -80.749 1.00 60.12 202 ILE A C 1
ATOM 1603 O O . ILE A 1 202 ? 44.672 -3.385 -81.161 1.00 60.12 202 ILE A O 1
ATOM 1607 N N . LYS A 1 203 ? 43.405 -1.553 -80.841 1.00 57.84 203 LYS A N 1
ATOM 1608 C CA . LYS A 1 203 ? 42.207 -2.092 -81.517 1.00 57.84 203 LYS A CA 1
ATOM 1609 C C . LYS A 1 203 ? 42.430 -2.265 -83.022 1.00 57.84 203 LYS A C 1
ATOM 1611 O O . LYS A 1 203 ? 41.860 -3.193 -83.598 1.00 57.84 203 LYS A O 1
ATOM 1616 N N . LEU A 1 204 ? 43.236 -1.394 -83.631 1.00 58.25 204 LEU A N 1
ATOM 1617 C CA . LEU A 1 204 ? 43.596 -1.446 -85.049 1.00 58.25 204 LEU A CA 1
ATOM 1618 C C . LEU A 1 204 ? 44.553 -2.606 -85.363 1.00 58.25 204 LEU A C 1
ATOM 1620 O O . LEU A 1 204 ? 44.392 -3.243 -86.404 1.00 58.25 204 LEU A O 1
ATOM 1624 N N . ASP A 1 205 ? 45.464 -2.942 -84.444 1.00 55.78 205 ASP A N 1
ATOM 1625 C CA . ASP A 1 205 ? 46.490 -3.958 -84.695 1.00 55.78 205 ASP A CA 1
ATOM 1626 C C . ASP A 1 205 ? 46.082 -5.390 -84.280 1.00 55.78 205 ASP A C 1
ATOM 1628 O O . ASP A 1 205 ? 46.302 -6.325 -85.053 1.00 55.78 205 ASP A O 1
ATOM 1632 N N . HIS A 1 206 ? 45.460 -5.618 -83.106 1.00 56.72 206 HIS A N 1
ATOM 1633 C CA . HIS A 1 206 ? 45.171 -6.978 -82.588 1.00 56.72 206 HIS A CA 1
ATOM 1634 C C . HIS A 1 206 ? 43.843 -7.107 -81.789 1.00 56.72 206 HIS A C 1
ATOM 1636 O O . HIS A 1 206 ? 43.848 -7.190 -80.552 1.00 56.72 206 HIS A O 1
ATOM 1642 N N . PRO A 1 207 ? 42.681 -7.261 -82.459 1.00 58.34 207 PRO A N 1
ATOM 1643 C CA . PRO A 1 207 ? 41.358 -7.238 -81.812 1.00 58.34 207 PRO A CA 1
ATOM 1644 C C . PRO A 1 207 ? 41.063 -8.423 -80.865 1.00 58.34 207 PRO A C 1
ATOM 1646 O O . PRO A 1 207 ? 40.246 -8.302 -79.952 1.00 58.34 207 PRO A O 1
ATOM 1649 N N . GLY A 1 208 ? 41.731 -9.573 -81.024 1.00 60.16 208 GLY A N 1
ATOM 1650 C CA . GLY A 1 208 ? 41.505 -10.760 -80.180 1.00 60.16 208 GLY A CA 1
ATOM 1651 C C . GLY A 1 208 ? 42.094 -10.668 -78.762 1.00 60.16 208 GLY A C 1
ATOM 1652 O O . GLY A 1 208 ? 41.576 -11.287 -77.832 1.00 60.16 208 GLY A O 1
ATOM 1653 N N . ILE A 1 209 ? 43.155 -9.877 -78.572 1.00 62.28 209 ILE A N 1
ATOM 1654 C CA . ILE A 1 209 ? 43.812 -9.681 -77.264 1.00 62.28 209 ILE A CA 1
ATOM 1655 C C . ILE A 1 209 ? 43.019 -8.673 -76.413 1.00 62.28 209 ILE A C 1
ATOM 1657 O O . ILE A 1 209 ? 42.939 -8.813 -75.190 1.00 62.28 209 ILE A O 1
ATOM 1661 N N . PHE A 1 210 ? 42.366 -7.711 -77.072 1.00 57.53 210 PHE A N 1
ATOM 1662 C CA . PHE A 1 210 ? 41.518 -6.679 -76.474 1.00 57.53 210 PHE A CA 1
ATOM 1663 C C . PHE A 1 210 ? 40.354 -7.266 -75.655 1.00 57.53 210 PHE A C 1
ATOM 1665 O O . PHE A 1 210 ? 40.225 -6.972 -74.465 1.00 57.53 210 PHE A O 1
ATOM 1672 N N . LEU A 1 211 ? 39.558 -8.167 -76.243 1.00 60.38 211 LEU A N 1
ATOM 1673 C CA . LEU A 1 211 ? 38.394 -8.757 -75.563 1.00 60.38 211 LEU A CA 1
ATOM 1674 C C . LEU A 1 211 ? 38.783 -9.598 -74.336 1.00 60.38 211 LEU A C 1
ATOM 1676 O O . LEU A 1 211 ? 38.056 -9.619 -73.343 1.00 60.38 211 LEU A O 1
ATOM 1680 N N . ARG A 1 212 ? 39.952 -10.252 -74.369 1.00 63.78 212 ARG A N 1
ATOM 1681 C CA . ARG A 1 212 ? 40.444 -11.075 -73.256 1.00 63.78 212 ARG A CA 1
ATOM 1682 C C . ARG A 1 212 ? 40.864 -10.218 -72.059 1.00 63.78 212 ARG A C 1
ATOM 1684 O O . ARG A 1 212 ? 40.471 -10.504 -70.934 1.00 63.78 212 ARG A O 1
ATOM 1691 N N . ARG A 1 213 ? 41.584 -9.120 -72.306 1.00 63.66 213 ARG A N 1
ATOM 1692 C CA . ARG A 1 213 ? 42.127 -8.246 -71.251 1.00 63.66 213 ARG A CA 1
ATOM 1693 C C . ARG A 1 213 ? 41.048 -7.409 -70.554 1.00 63.66 213 ARG A C 1
ATOM 1695 O O . ARG A 1 213 ? 41.099 -7.236 -69.340 1.00 63.66 213 ARG A O 1
ATOM 1702 N N . VAL A 1 214 ? 40.037 -6.959 -71.301 1.00 62.41 214 VAL A N 1
ATOM 1703 C CA . VAL A 1 214 ? 38.852 -6.276 -70.745 1.00 62.41 214 VAL A CA 1
ATOM 1704 C C . VAL A 1 214 ? 38.000 -7.247 -69.917 1.00 62.41 214 VAL A C 1
ATOM 1706 O O . VAL A 1 214 ? 37.561 -6.904 -68.818 1.00 62.41 214 VAL A O 1
ATOM 1709 N N . SER A 1 215 ? 37.830 -8.489 -70.387 1.00 63.94 215 SER A N 1
ATOM 1710 C CA . SER A 1 215 ? 37.115 -9.531 -69.639 1.00 63.94 215 SER A CA 1
ATOM 1711 C C . SER A 1 215 ? 37.818 -9.912 -68.329 1.00 63.94 215 SER A C 1
ATOM 1713 O O . SER A 1 215 ? 37.139 -10.175 -67.336 1.00 63.94 215 SER A O 1
ATOM 1715 N N . ASP A 1 216 ? 39.153 -9.916 -68.294 1.00 66.94 216 ASP A N 1
ATOM 1716 C CA . ASP A 1 216 ? 39.923 -10.216 -67.081 1.00 66.94 216 ASP A CA 1
ATOM 1717 C C . ASP A 1 216 ? 39.802 -9.093 -66.031 1.00 66.94 216 ASP A C 1
ATOM 1719 O O . ASP A 1 216 ? 39.571 -9.377 -64.854 1.00 66.94 216 ASP A O 1
ATOM 1723 N N . LEU A 1 217 ? 39.846 -7.821 -66.449 1.00 61.69 217 LEU A N 1
ATOM 1724 C CA . LEU A 1 217 ? 39.674 -6.663 -65.555 1.00 61.69 217 LEU A CA 1
ATOM 1725 C C . LEU A 1 217 ? 38.257 -6.579 -64.959 1.00 61.69 217 LEU A C 1
ATOM 1727 O O . LEU A 1 217 ? 38.098 -6.348 -63.758 1.00 61.69 217 LEU A O 1
ATOM 1731 N N . LEU A 1 218 ? 37.222 -6.838 -65.764 1.00 59.97 218 LEU A N 1
ATOM 1732 C CA . LEU A 1 218 ? 35.833 -6.929 -65.287 1.00 59.97 218 LEU A CA 1
ATOM 1733 C C . LEU A 1 218 ? 35.587 -8.187 -64.429 1.00 59.97 218 LEU A C 1
ATOM 1735 O O . LEU A 1 218 ? 34.771 -8.162 -63.505 1.00 59.97 218 LEU A O 1
ATOM 1739 N N . GLY A 1 219 ? 36.300 -9.283 -64.704 1.00 58.38 219 GLY A N 1
ATOM 1740 C CA . GLY A 1 219 ? 36.201 -10.552 -63.978 1.00 58.38 219 GLY A CA 1
ATOM 1741 C C . GLY A 1 219 ? 36.924 -10.584 -62.625 1.00 58.38 219 GLY A C 1
ATOM 1742 O O . GLY A 1 219 ? 36.595 -11.427 -61.784 1.00 58.38 219 GLY A O 1
ATOM 1743 N N . MET A 1 220 ? 37.890 -9.692 -62.386 1.00 54.12 220 MET A N 1
ATOM 1744 C CA . MET A 1 220 ? 38.562 -9.551 -61.086 1.00 54.12 220 MET A CA 1
ATOM 1745 C C . MET A 1 220 ? 37.714 -8.761 -60.081 1.00 54.12 220 MET A C 1
ATOM 1747 O O . MET A 1 220 ? 37.540 -9.219 -58.954 1.00 54.12 220 MET A O 1
ATOM 1751 N N . GLY A 1 221 ? 37.052 -7.678 -60.508 1.00 49.38 221 GLY A N 1
ATOM 1752 C CA . GLY A 1 221 ? 36.163 -6.900 -59.630 1.00 49.38 221 GLY A CA 1
ATOM 1753 C C . GLY A 1 221 ? 34.960 -7.687 -59.085 1.00 49.38 221 GLY A C 1
ATOM 1754 O O . GLY A 1 221 ? 34.419 -7.349 -58.038 1.00 49.38 221 GLY A O 1
ATOM 1755 N N . ARG A 1 222 ? 34.548 -8.774 -59.757 1.00 47.91 222 ARG A N 1
ATOM 1756 C CA . ARG A 1 222 ? 33.431 -9.633 -59.319 1.00 47.91 222 ARG A CA 1
ATOM 1757 C C . ARG A 1 222 ? 33.820 -10.714 -58.307 1.00 47.91 222 ARG A C 1
ATOM 1759 O O . ARG A 1 222 ? 32.936 -11.208 -57.615 1.00 47.91 222 ARG A O 1
ATOM 1766 N N . ARG A 1 223 ? 35.096 -11.114 -58.249 1.00 48.28 223 ARG A N 1
ATOM 1767 C CA . ARG A 1 223 ? 35.574 -12.215 -57.389 1.00 48.28 223 ARG A CA 1
ATOM 1768 C C . ARG A 1 223 ? 36.034 -11.758 -56.005 1.00 48.28 223 ARG A C 1
ATOM 1770 O O . ARG A 1 223 ? 36.058 -12.575 -55.099 1.00 48.28 223 ARG A O 1
ATOM 1777 N N . GLU A 1 224 ? 36.320 -10.473 -55.821 1.00 40.81 224 GLU A N 1
ATOM 1778 C CA . GLU A 1 224 ? 36.692 -9.907 -54.511 1.00 40.81 224 GLU A CA 1
ATOM 1779 C C . GLU A 1 224 ? 35.486 -9.400 -53.691 1.00 40.81 224 GLU A C 1
ATOM 1781 O O . GLU A 1 224 ? 35.653 -8.822 -52.619 1.00 40.81 224 GLU A O 1
ATOM 1786 N N . LEU A 1 225 ? 34.258 -9.620 -54.181 1.00 45.06 225 LEU A N 1
ATOM 1787 C CA . LEU A 1 225 ? 33.001 -9.167 -53.566 1.00 45.06 225 LEU A CA 1
ATOM 1788 C C . LEU A 1 225 ? 32.097 -10.308 -53.047 1.00 45.06 225 LEU A C 1
ATOM 1790 O O . LEU A 1 225 ? 30.953 -10.031 -52.680 1.00 45.06 225 LEU A O 1
ATOM 1794 N N . SER A 1 226 ? 32.575 -11.562 -53.016 1.00 37.09 226 SER A N 1
ATOM 1795 C CA . SER A 1 226 ? 31.878 -12.702 -52.384 1.00 37.09 226 SER A CA 1
ATOM 1796 C C . SER A 1 226 ? 32.432 -13.020 -51.003 1.00 3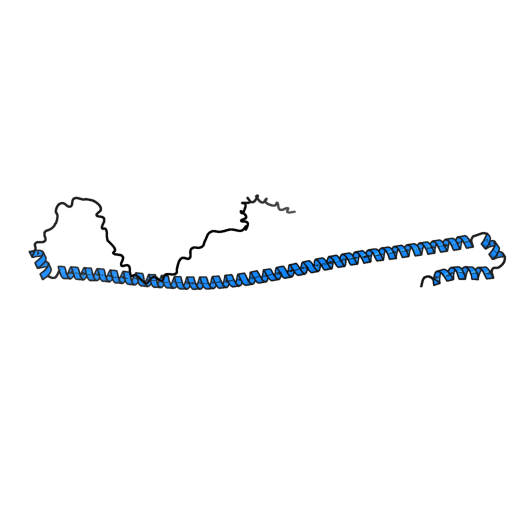7.09 226 SER A C 1
ATOM 1798 O O . SER A 1 226 ? 33.660 -13.252 -50.942 1.00 37.09 226 SER A O 1
#

Foldseek 3Di:
DDDDDDDDDDDDDDDDDDDDDDDDDDDDDDDDDDDDDDDDDDDPDDDDDDPPPPDDDDPPDDPPPCPVVNVVVCVVVCVVVVVVVVVVVVVVVVVVVVVVVVVVVVVVVVVVVVVVVVVVVVVVVVVVVVVVVVVVVVVVVVVVVVVVVVVVVVVVVVVVVVVVVVVVVVVVVVVVVVVVVVVVVLVVVVVVVCPDPVNVVVCVPPVVVVVVVVCVSVVVVVVVPD

Secondary structure (DSSP, 8-state):
---PPPPPPPPP-PPPPPP---------PPPP----------------------------S------HHHHHHHHHTTHHHHHHHHHHHHHHHHHHHHHHHHHHHHHHHHHHHHHHHHHHHHHHHHHHHHHHHHHHHHHHHHHHHHHHHHHHHHHHHHHHHHHHHHHHHHHHHHHHHHHHHHHHHHHHHHHHHHTSHHHHHHHHH-HHHHHHHHHHHHHHHTTTT-

Organism: Cocos nucifera (NCBI:txid13894)